Protein AF-A0AAJ0B6C8-F1 (afdb_monomer_lite)

Radius of gyration: 21.51 Å; chains: 1; bounding box: 66×50×50 Å

Foldseek 3Di:
DDDQQDDPADARPDPPHLDGDDHPVQCVPDPVSVVVSLLCCQQNDAAADELLCLVVVLVVDDLVSLLSHAHYHYEHALVLLLQVVPVVPDDDPLDDPPVVVVLCCVVVPPPDPVDDCPPDPPPPARSNRSNLVSLQSSLVSNVVDPGDAHEYEYEQLNVLSVCVVCVVVDDLSCLVVVVSSVVSLVSSLVSLQVRQVPVVHNRHPFYFYNHNPPPVCGVVSRCSRVPPVPVPDDDDPPDPDDDVCCVVVNVVPDPPD

Secondary structure (DSSP, 8-state):
----S--TTS--SSTT-------TTHHHH-HHHHHHHHHHHHHH-EEEEEHHHHHHHHHHS-TTTGGG--EEEEE--HHHHHHTT-TTS---TTS-THHHHHHHHHHS--SSTT------S--SS-HHHHHHHHHHHHHHHHHTS-PPPEEEEEEETHHHHHHHHHGGG--GGGHHHHHHHHHHHHHHHHHHHHHHS-TT---EEEEEEEESS-GGGHHHHHHHHH-GGGTTSSPPPS-SSSPHHHHHH-GGGS---

pLDDT: mean 74.39, std 17.25, range [35.59, 96.5]

Structure (mmCIF, N/CA/C/O backbone):
data_AF-A0AAJ0B6C8-F1
#
_entry.id   AF-A0AAJ0B6C8-F1
#
loop_
_atom_site.group_PDB
_atom_site.id
_atom_site.type_symbol
_atom_site.label_atom_id
_atom_site.label_alt_id
_atom_site.label_comp_id
_atom_site.label_asym_id
_atom_site.label_entity_id
_atom_site.label_seq_id
_atom_site.pdbx_PDB_ins_code
_atom_site.Cartn_x
_atom_site.Cartn_y
_atom_site.Cartn_z
_atom_site.occupancy
_atom_site.B_iso_or_equiv
_atom_site.auth_seq_id
_atom_site.auth_comp_id
_atom_site.auth_asym_id
_atom_site.auth_atom_id
_atom_site.pdbx_PDB_model_num
ATOM 1 N N . MET A 1 1 ? -9.252 -30.290 -3.869 1.00 35.59 1 MET A N 1
ATOM 2 C CA . MET A 1 1 ? -10.559 -29.601 -3.946 1.00 35.59 1 MET A CA 1
ATOM 3 C C . MET A 1 1 ? -10.918 -29.116 -2.548 1.00 35.59 1 MET A C 1
ATOM 5 O O . MET A 1 1 ? -11.264 -29.937 -1.714 1.00 35.59 1 MET A O 1
ATOM 9 N N . HIS A 1 2 ? -10.768 -27.821 -2.257 1.00 44.09 2 HIS A N 1
ATOM 10 C CA . HIS A 1 2 ? -11.289 -27.242 -1.015 1.00 44.09 2 HIS A CA 1
ATOM 11 C C . HIS A 1 2 ? -12.749 -26.859 -1.255 1.00 44.09 2 HIS A C 1
ATOM 13 O O . HIS A 1 2 ? -13.033 -25.877 -1.936 1.00 44.09 2 HIS A O 1
ATOM 19 N N . THR A 1 3 ? -13.678 -27.664 -0.749 1.00 47.25 3 THR A N 1
ATOM 20 C CA . THR A 1 3 ? -15.094 -27.299 -0.675 1.00 47.25 3 THR A CA 1
ATOM 21 C C . THR A 1 3 ? -15.226 -26.053 0.198 1.00 47.25 3 THR A C 1
ATOM 23 O O . THR A 1 3 ? -14.894 -26.082 1.384 1.00 47.25 3 THR A O 1
ATOM 26 N N . SER A 1 4 ? -15.662 -24.945 -0.409 1.00 53.31 4 SER A N 1
ATOM 27 C CA . SER A 1 4 ? -16.031 -23.706 0.283 1.00 53.31 4 SER A CA 1
ATOM 28 C C . SER A 1 4 ? -16.941 -24.034 1.469 1.00 53.31 4 SER A C 1
ATOM 30 O O . SER A 1 4 ? -18.046 -24.534 1.283 1.00 53.31 4 SER A O 1
ATOM 32 N N . CYS A 1 5 ? -16.470 -23.778 2.690 1.00 59.53 5 CYS A N 1
ATOM 33 C CA . CYS A 1 5 ? -17.185 -24.090 3.931 1.00 59.53 5 CYS A CA 1
ATOM 34 C C . CYS A 1 5 ? -18.361 -23.141 4.228 1.00 59.53 5 CYS A C 1
ATOM 36 O O . CYS A 1 5 ? -19.028 -23.304 5.247 1.00 59.53 5 CYS A O 1
ATOM 38 N N . CYS A 1 6 ? -18.623 -22.155 3.365 1.00 58.16 6 CYS A N 1
ATOM 39 C CA . CYS A 1 6 ? -19.687 -21.182 3.567 1.00 58.16 6 CYS A CA 1
ATOM 40 C C . CYS A 1 6 ? -20.754 -21.325 2.483 1.00 58.16 6 CYS A C 1
ATOM 42 O O . CYS A 1 6 ? -20.522 -20.992 1.320 1.00 58.16 6 CYS A O 1
ATOM 44 N N . ALA A 1 7 ? -21.941 -21.790 2.882 1.00 56.66 7 ALA A N 1
ATOM 45 C CA . ALA A 1 7 ? -23.163 -21.441 2.172 1.00 56.66 7 ALA A CA 1
ATOM 46 C C . ALA A 1 7 ? -23.341 -19.917 2.262 1.00 56.66 7 ALA A C 1
ATOM 48 O O . ALA A 1 7 ? -23.017 -19.316 3.284 1.00 56.66 7 ALA A O 1
ATOM 49 N N . SER A 1 8 ? -23.858 -19.290 1.208 1.00 56.50 8 SER A N 1
ATOM 50 C CA . SER A 1 8 ? -23.933 -17.830 1.032 1.00 56.50 8 SER A CA 1
ATOM 51 C C . SER A 1 8 ? -24.696 -17.056 2.122 1.00 56.50 8 SER A C 1
ATOM 53 O O . SER A 1 8 ? -24.704 -15.828 2.088 1.00 56.50 8 SER A O 1
ATOM 55 N N . LEU A 1 9 ? -25.343 -17.742 3.071 1.00 53.16 9 LEU A N 1
ATOM 56 C CA . LEU A 1 9 ? -26.308 -17.159 4.005 1.00 53.16 9 LEU A CA 1
ATOM 57 C C . LEU A 1 9 ? -26.150 -17.583 5.476 1.00 53.16 9 LEU A C 1
ATOM 59 O O . LEU A 1 9 ? -26.900 -17.081 6.310 1.00 53.16 9 LEU A O 1
ATOM 63 N N . TYR A 1 10 ? -25.198 -18.454 5.833 1.00 51.41 10 TYR A N 1
ATOM 64 C CA . TYR A 1 10 ? -25.056 -18.926 7.218 1.00 51.41 10 TYR A CA 1
ATOM 65 C C . TYR A 1 10 ? -23.625 -18.801 7.744 1.00 51.41 10 TYR A C 1
ATOM 67 O O . TYR A 1 10 ? -22.654 -18.887 6.992 1.00 51.41 10 TYR A O 1
ATOM 75 N N . ALA A 1 11 ? -23.524 -18.573 9.058 1.00 52.12 11 ALA A N 1
ATOM 76 C CA . ALA A 1 11 ? -22.269 -18.521 9.797 1.00 52.12 11 ALA A CA 1
ATOM 77 C C . ALA A 1 11 ? -21.439 -19.802 9.588 1.00 52.12 11 ALA A C 1
ATOM 79 O O . ALA A 1 11 ? -21.976 -20.860 9.262 1.00 52.12 11 ALA A O 1
ATOM 80 N N . ALA A 1 12 ? -20.124 -19.688 9.778 1.00 53.12 12 ALA A N 1
ATOM 81 C CA . ALA A 1 12 ? -19.159 -20.765 9.586 1.00 53.12 12 ALA A CA 1
ATOM 82 C C . ALA A 1 12 ? -19.621 -22.102 10.204 1.00 53.12 12 ALA A C 1
ATOM 84 O O . ALA A 1 12 ? -19.770 -22.211 11.418 1.00 53.12 12 ALA A O 1
ATOM 85 N N . ALA A 1 13 ? -19.784 -23.135 9.371 1.00 56.44 13 ALA A N 1
ATOM 86 C CA . ALA A 1 13 ? -20.182 -24.478 9.811 1.00 56.44 13 ALA A CA 1
ATOM 87 C C . ALA A 1 13 ? -19.048 -25.261 10.506 1.00 56.44 13 ALA A C 1
ATOM 89 O O . ALA A 1 13 ? -19.268 -26.351 11.026 1.00 56.44 13 ALA A O 1
ATOM 90 N N . SER A 1 14 ? -17.822 -24.728 10.499 1.00 59.78 14 SER A N 1
ATOM 91 C CA . SER A 1 14 ? -16.644 -25.349 11.104 1.00 59.78 14 SER A CA 1
ATOM 92 C C . SER A 1 14 ? -15.786 -24.300 11.817 1.00 59.78 14 SER A C 1
ATOM 94 O O . SER A 1 14 ? -15.595 -23.213 11.268 1.00 59.78 14 SER A O 1
ATOM 96 N N . PRO A 1 15 ? -15.195 -24.619 12.985 1.00 56.41 15 PRO A N 1
ATOM 97 C CA . PRO A 1 15 ? -14.247 -23.735 13.668 1.00 56.41 15 PRO A CA 1
ATOM 98 C C . PRO A 1 15 ? -12.978 -23.452 12.842 1.00 56.41 15 PRO A C 1
ATOM 100 O O . PRO A 1 15 ? -12.317 -22.444 13.071 1.00 56.41 15 PRO A O 1
ATOM 103 N N . ASN A 1 16 ? -12.671 -24.290 11.844 1.00 62.75 16 ASN A N 1
ATOM 104 C CA . ASN A 1 16 ? -11.532 -24.114 10.933 1.00 62.75 16 ASN A CA 1
ATOM 105 C C . ASN A 1 16 ? -11.913 -23.399 9.623 1.00 62.75 16 ASN A C 1
ATOM 107 O O . ASN A 1 16 ? -11.118 -23.324 8.686 1.00 62.75 16 ASN A O 1
ATOM 111 N N . CYS A 1 17 ? -13.143 -22.898 9.524 1.00 63.84 17 CYS A N 1
ATOM 112 C CA . CYS A 1 17 ? -13.618 -22.195 8.347 1.00 63.84 17 CYS A CA 1
ATOM 113 C C . CYS A 1 17 ? -13.020 -20.782 8.276 1.00 63.84 17 CYS A C 1
ATOM 115 O O . CYS A 1 17 ? -13.191 -19.967 9.182 1.00 63.84 17 CYS A O 1
ATOM 117 N N . VAL A 1 18 ? -12.346 -20.475 7.165 1.00 58.72 18 VAL A N 1
ATOM 118 C CA . VAL A 1 18 ? -11.687 -19.174 6.947 1.00 58.72 18 VAL A CA 1
ATOM 119 C C . VAL A 1 18 ? -12.675 -18.095 6.487 1.00 58.72 18 VAL A C 1
ATOM 121 O O . VAL A 1 18 ? -12.412 -16.905 6.650 1.00 58.72 18 VAL A O 1
ATOM 124 N N . CYS A 1 19 ? -13.841 -18.471 5.949 1.00 60.97 19 CYS A N 1
ATOM 125 C CA . CYS A 1 19 ? -14.843 -17.488 5.552 1.00 60.97 19 CYS A CA 1
ATOM 126 C C . CYS A 1 19 ? -15.648 -17.011 6.772 1.00 60.97 19 CYS A C 1
ATOM 128 O O . CYS A 1 19 ? -16.517 -17.694 7.311 1.00 60.97 19 CYS A O 1
ATOM 130 N N . ARG A 1 20 ? -15.305 -15.802 7.223 1.00 60.84 20 ARG A N 1
ATOM 131 C CA . ARG A 1 20 ? -15.988 -15.066 8.289 1.00 60.84 20 ARG A CA 1
ATOM 132 C C . ARG A 1 20 ? -17.004 -14.118 7.662 1.00 60.84 20 ARG A C 1
ATOM 134 O O . ARG A 1 20 ? -16.750 -12.927 7.527 1.00 60.84 20 ARG A O 1
ATOM 141 N N . VAL A 1 21 ? -18.145 -14.652 7.238 1.00 67.19 21 VAL A N 1
ATOM 142 C CA . VAL A 1 21 ? -19.287 -13.804 6.877 1.00 67.19 21 VAL A CA 1
ATOM 143 C C . VAL A 1 21 ? -19.973 -13.411 8.180 1.00 67.19 21 VAL A C 1
ATOM 145 O O . VAL A 1 21 ? -20.607 -14.247 8.817 1.00 67.19 21 VAL A O 1
ATOM 148 N N . LEU A 1 22 ? -19.798 -12.160 8.608 1.00 72.12 22 LEU A N 1
ATOM 149 C CA . LEU A 1 22 ? -20.570 -11.599 9.716 1.00 72.12 22 LEU A CA 1
ATOM 150 C C . LEU A 1 22 ? -22.002 -11.345 9.222 1.00 72.12 22 LEU A C 1
ATOM 152 O O . LEU A 1 22 ? -22.177 -10.555 8.291 1.00 72.12 22 LEU A O 1
ATOM 156 N N . PRO A 1 23 ? -23.028 -11.996 9.800 1.00 79.38 23 PRO A N 1
ATOM 157 C CA . PRO A 1 23 ? -24.408 -11.738 9.415 1.00 79.38 23 PRO A CA 1
ATOM 158 C C . PRO A 1 23 ? -24.763 -10.267 9.649 1.00 79.38 23 PRO A C 1
ATOM 160 O O . PRO A 1 23 ? -24.575 -9.754 10.752 1.00 79.38 23 PRO A O 1
ATOM 163 N N . ILE A 1 24 ? -25.316 -9.598 8.631 1.00 82.25 24 ILE A N 1
ATOM 164 C CA . ILE A 1 24 ? -25.697 -8.175 8.723 1.00 82.25 24 ILE A CA 1
ATOM 165 C C . ILE A 1 24 ? -26.713 -7.946 9.853 1.00 82.25 24 ILE A C 1
ATOM 167 O O . ILE A 1 24 ? -26.703 -6.900 10.497 1.00 82.25 24 ILE A O 1
ATOM 171 N N . SER A 1 25 ? -27.540 -8.953 10.149 1.00 85.00 25 SER A N 1
ATOM 172 C CA . SER A 1 25 ? -28.507 -8.918 11.246 1.00 85.00 25 SER A CA 1
ATOM 173 C C . SER A 1 25 ? -27.870 -8.620 12.606 1.00 85.00 25 SER A C 1
ATOM 175 O O . SER A 1 25 ? -28.513 -7.959 13.416 1.00 85.00 25 SER A O 1
ATOM 177 N N . LEU A 1 26 ? -26.608 -9.006 12.849 1.00 83.25 26 LEU A N 1
ATOM 178 C CA . LEU A 1 26 ? -25.909 -8.717 14.110 1.00 83.25 26 LEU A CA 1
ATOM 179 C C . LEU A 1 26 ? -25.737 -7.216 14.373 1.00 83.25 26 LEU A C 1
ATOM 181 O O . LEU A 1 26 ? -25.675 -6.802 15.528 1.00 83.25 26 LEU A O 1
ATOM 185 N N . PHE A 1 27 ? -25.702 -6.389 13.325 1.00 84.25 27 PHE A N 1
ATOM 186 C CA . PHE A 1 27 ? -25.602 -4.936 13.476 1.00 84.25 27 PHE A CA 1
ATOM 187 C C . PHE A 1 27 ? -26.935 -4.279 13.861 1.00 84.25 27 PHE A C 1
ATOM 189 O O . PHE A 1 27 ? -26.938 -3.101 14.218 1.00 84.25 27 PHE A O 1
ATOM 196 N N . SER A 1 28 ? -28.048 -5.023 13.798 1.00 87.38 28 SER A N 1
ATOM 197 C CA . SER A 1 28 ? -29.412 -4.518 14.001 1.00 87.38 28 SER A CA 1
ATOM 198 C C . SER A 1 28 ? -30.096 -5.011 15.282 1.00 87.38 28 SER A C 1
ATOM 200 O O . SER A 1 28 ? -31.169 -4.506 15.592 1.00 87.38 28 SER A O 1
ATOM 202 N N . VAL A 1 29 ? -29.522 -5.979 16.012 1.00 88.12 29 VAL A N 1
ATOM 203 C CA . VAL A 1 29 ? -30.158 -6.564 17.214 1.00 88.12 29 VAL A CA 1
ATOM 204 C C . VAL A 1 29 ? -30.108 -5.601 18.399 1.00 88.12 29 VAL A C 1
ATOM 206 O O . VAL A 1 29 ? -31.141 -5.152 18.886 1.00 88.12 29 VAL A O 1
ATOM 209 N N . ASP A 1 30 ? -28.905 -5.260 18.857 1.00 93.38 30 ASP A N 1
ATOM 210 C CA . ASP A 1 30 ? -28.694 -4.329 19.961 1.00 93.38 30 ASP A CA 1
ATOM 211 C C . ASP A 1 30 ? -27.343 -3.610 19.829 1.00 93.38 30 ASP A C 1
ATOM 213 O O . ASP A 1 30 ? -26.452 -4.017 19.076 1.00 93.38 30 ASP A O 1
ATOM 217 N N . LYS A 1 31 ? -27.185 -2.508 20.571 1.00 90.88 31 LYS A N 1
ATOM 218 C CA . LYS A 1 31 ? -25.996 -1.647 20.493 1.00 90.88 31 LYS A CA 1
ATOM 219 C C . LYS A 1 31 ? -24.714 -2.366 20.927 1.00 90.88 31 LYS A C 1
ATOM 221 O O . LYS A 1 31 ? -23.655 -2.097 20.353 1.00 90.88 31 LYS A O 1
ATOM 226 N N . ASN A 1 32 ? -24.788 -3.260 21.912 1.00 91.62 32 ASN A N 1
ATOM 227 C CA . ASN A 1 32 ? -23.619 -3.974 22.421 1.00 91.62 32 ASN A CA 1
ATOM 228 C C . ASN A 1 32 ? -23.174 -5.044 21.420 1.00 91.62 32 ASN A C 1
ATOM 230 O O . ASN A 1 32 ? -21.988 -5.097 21.089 1.00 91.62 32 ASN A O 1
ATOM 234 N N . MET A 1 33 ? -24.108 -5.821 20.859 1.00 88.88 33 MET A N 1
ATOM 235 C CA . MET A 1 33 ? -23.797 -6.779 19.793 1.00 88.88 33 MET A CA 1
ATOM 236 C C . MET A 1 33 ? -23.286 -6.094 18.532 1.00 88.88 33 MET A C 1
ATOM 238 O O . MET A 1 33 ? -22.301 -6.554 17.961 1.00 88.88 33 MET A O 1
ATOM 242 N N . SER A 1 34 ? -23.879 -4.969 18.131 1.00 88.81 34 SER A N 1
ATOM 243 C CA . SER A 1 34 ? -23.402 -4.194 16.982 1.00 88.81 34 SER A CA 1
ATOM 244 C C . SER A 1 34 ? -21.969 -3.690 17.200 1.00 88.81 34 SER A C 1
ATOM 246 O O . SER A 1 34 ? -21.117 -3.828 16.323 1.00 88.81 34 SER A O 1
ATOM 248 N N . THR A 1 35 ? -21.657 -3.201 18.406 1.00 90.69 35 THR A N 1
ATOM 249 C CA . THR A 1 35 ? -20.297 -2.764 18.769 1.00 90.69 35 THR A CA 1
ATOM 250 C C . THR A 1 35 ? -19.302 -3.926 18.729 1.00 90.69 35 THR A C 1
ATOM 252 O O . THR A 1 35 ? -18.249 -3.804 18.104 1.00 90.69 35 THR A O 1
ATOM 255 N N . ALA A 1 36 ? -19.651 -5.073 19.321 1.00 90.50 36 ALA A N 1
ATOM 256 C CA . ALA A 1 36 ? -18.811 -6.271 19.304 1.00 90.50 36 ALA A CA 1
ATOM 257 C C . ALA A 1 36 ? -18.613 -6.819 17.877 1.00 90.50 36 ALA A C 1
ATOM 259 O O . ALA A 1 36 ? -17.500 -7.180 17.493 1.00 90.50 36 ALA A O 1
ATOM 260 N N . ALA A 1 37 ? -19.669 -6.831 17.060 1.00 89.94 37 ALA A N 1
ATOM 261 C CA . ALA A 1 37 ? -19.606 -7.250 15.664 1.00 89.94 37 ALA A CA 1
ATOM 262 C C . ALA A 1 37 ? -18.701 -6.324 14.840 1.00 89.94 37 ALA A C 1
ATOM 264 O O . ALA A 1 37 ? -17.886 -6.812 14.056 1.00 89.94 37 ALA A O 1
ATOM 265 N N . MET A 1 38 ? -18.782 -5.006 15.052 1.00 90.44 38 MET A N 1
ATOM 266 C CA . MET A 1 38 ? -17.894 -4.033 14.407 1.00 90.44 38 MET A CA 1
ATOM 267 C C . MET A 1 38 ? -16.437 -4.222 14.834 1.00 90.44 38 MET A C 1
ATOM 269 O O . MET A 1 38 ? -15.537 -4.159 13.998 1.00 90.44 38 MET A O 1
ATOM 273 N N . GLU A 1 39 ? -16.186 -4.501 16.112 1.00 90.81 39 GLU A N 1
ATOM 274 C CA . GLU A 1 39 ? -14.838 -4.783 16.607 1.00 90.81 39 GLU A CA 1
ATOM 275 C C . GLU A 1 39 ? -14.229 -6.020 15.943 1.00 90.81 39 GLU A C 1
ATOM 277 O O . GLU A 1 39 ? -13.096 -5.964 15.453 1.00 90.81 39 GLU A O 1
ATOM 282 N N . VAL A 1 40 ? -14.990 -7.113 15.861 1.00 90.00 40 VAL A N 1
ATOM 283 C CA . VAL A 1 40 ? -14.565 -8.324 15.149 1.00 90.00 40 VAL A CA 1
ATOM 284 C C . VAL A 1 40 ? -14.361 -8.030 13.664 1.00 90.00 40 VAL A C 1
ATOM 286 O O . VAL A 1 40 ? -13.339 -8.430 13.102 1.00 90.00 40 VAL A O 1
ATOM 289 N N . PHE A 1 41 ? -15.282 -7.301 13.030 1.00 90.31 41 PHE A N 1
ATOM 290 C CA . PHE A 1 41 ? -15.186 -6.924 11.622 1.00 90.31 41 PHE A CA 1
ATOM 291 C C . PHE A 1 41 ? -13.873 -6.192 11.328 1.00 90.31 41 PHE A C 1
ATOM 293 O O . PHE A 1 41 ? -13.083 -6.667 10.512 1.00 90.31 41 PHE A O 1
ATOM 300 N N . TYR A 1 42 ? -13.582 -5.094 12.030 1.00 91.19 42 TYR A N 1
ATOM 301 C CA . TYR A 1 42 ? -12.379 -4.298 11.765 1.00 91.19 42 TYR A CA 1
ATOM 302 C C . TYR A 1 42 ? -11.079 -5.035 12.099 1.00 91.19 42 TYR A C 1
ATOM 304 O O . TYR A 1 42 ? -10.081 -4.862 11.397 1.00 91.19 42 TYR A O 1
ATOM 312 N N . ARG A 1 43 ? -11.080 -5.888 13.130 1.00 89.81 43 ARG A N 1
ATOM 313 C CA . ARG A 1 43 ? -9.889 -6.660 13.518 1.00 89.81 43 ARG A CA 1
ATOM 314 C C . ARG A 1 43 ? -9.538 -7.773 12.553 1.00 89.81 43 ARG A C 1
ATOM 316 O O . ARG A 1 43 ? -8.382 -8.177 12.503 1.00 89.81 43 ARG A O 1
ATOM 323 N N . THR A 1 44 ? -10.524 -8.310 11.847 1.00 87.25 44 THR A N 1
ATOM 324 C CA . THR A 1 44 ? -10.349 -9.538 11.062 1.00 87.25 44 THR A CA 1
ATOM 325 C C . THR A 1 44 ? -10.410 -9.303 9.560 1.00 87.25 44 THR A C 1
ATOM 327 O O . THR A 1 44 ? -9.930 -10.138 8.798 1.00 87.25 44 THR A O 1
ATOM 330 N N . THR A 1 45 ? -10.953 -8.165 9.131 1.00 88.38 45 THR A N 1
ATOM 331 C CA . THR A 1 45 ? -11.071 -7.812 7.717 1.00 88.38 45 THR A CA 1
ATOM 332 C C . THR A 1 45 ? -9.776 -7.196 7.201 1.00 88.38 45 THR A C 1
ATOM 334 O O . THR A 1 45 ? -9.229 -6.271 7.802 1.00 88.38 45 THR A O 1
ATOM 337 N N . GLN A 1 46 ? -9.314 -7.678 6.046 1.00 90.19 46 GLN A N 1
ATOM 338 C CA . GLN A 1 46 ? -8.259 -7.028 5.275 1.00 90.19 46 GLN A CA 1
ATOM 339 C C . GLN A 1 46 ? -8.862 -5.921 4.410 1.00 90.19 46 GLN A C 1
ATOM 341 O O . GLN A 1 46 ? -9.474 -6.182 3.373 1.00 90.19 46 GLN A O 1
ATOM 346 N N . PHE A 1 47 ? -8.675 -4.672 4.826 1.00 90.81 47 PHE A N 1
ATOM 347 C CA . PHE A 1 47 ? -9.112 -3.519 4.044 1.00 90.81 47 PHE A CA 1
ATOM 348 C C . PHE A 1 47 ? -8.099 -3.249 2.954 1.00 90.81 47 PHE A C 1
ATOM 350 O O . PHE A 1 47 ? -6.930 -3.069 3.256 1.00 90.81 47 PHE A O 1
ATOM 357 N N . THR A 1 48 ? -8.531 -3.189 1.700 1.00 90.50 48 THR A N 1
ATOM 358 C CA . THR A 1 48 ? -7.647 -2.829 0.593 1.00 90.50 48 THR A CA 1
ATOM 359 C C . THR A 1 48 ? -8.141 -1.537 -0.028 1.00 90.50 48 THR A C 1
ATOM 361 O O . THR A 1 48 ? -9.294 -1.451 -0.447 1.00 90.50 48 THR A O 1
ATOM 364 N N . VAL A 1 49 ? -7.284 -0.521 -0.054 1.00 90.06 49 VAL A N 1
ATOM 365 C CA . VAL A 1 49 ? -7.649 0.832 -0.475 1.00 90.06 49 VAL A CA 1
ATOM 366 C C . VAL A 1 49 ? -6.625 1.334 -1.480 1.00 90.06 49 VAL A C 1
ATOM 368 O O . VAL A 1 49 ? -5.425 1.095 -1.341 1.00 90.06 49 VAL A O 1
ATOM 371 N N . ARG A 1 50 ? -7.085 2.044 -2.508 1.00 88.62 50 ARG A N 1
ATOM 372 C CA . ARG A 1 50 ? -6.177 2.755 -3.408 1.00 88.62 50 ARG A CA 1
ATOM 373 C C . ARG A 1 50 ? -5.528 3.914 -2.660 1.00 88.62 50 ARG A C 1
ATOM 375 O O . ARG A 1 50 ? -6.182 4.566 -1.846 1.00 88.62 50 ARG A O 1
ATOM 382 N N . HIS A 1 51 ? -4.259 4.206 -2.927 1.00 83.81 51 HIS A N 1
ATOM 383 C CA . HIS A 1 51 ? -3.561 5.230 -2.142 1.00 83.81 51 HIS A CA 1
ATOM 384 C C . HIS A 1 51 ? -4.219 6.628 -2.240 1.00 83.81 51 HIS A C 1
ATOM 386 O O . HIS A 1 51 ? -4.191 7.371 -1.263 1.00 83.81 51 HIS A O 1
ATOM 392 N N . ASP A 1 52 ? -4.839 6.973 -3.375 1.00 84.19 52 ASP A N 1
ATOM 393 C CA . ASP A 1 52 ? -5.546 8.245 -3.592 1.00 84.19 52 ASP A CA 1
ATOM 394 C C . ASP A 1 52 ? -6.852 8.352 -2.794 1.00 84.19 52 ASP A C 1
ATOM 396 O O . ASP A 1 52 ? -7.236 9.446 -2.378 1.00 84.19 52 ASP A O 1
ATOM 400 N N . ASP A 1 53 ? -7.493 7.219 -2.520 1.00 86.25 53 ASP A N 1
ATOM 401 C CA . ASP A 1 53 ? -8.739 7.161 -1.759 1.00 86.25 53 ASP A CA 1
ATOM 402 C C . ASP A 1 53 ? -8.501 7.052 -0.250 1.00 86.25 53 ASP A C 1
ATOM 404 O O . ASP A 1 53 ? -9.403 7.341 0.539 1.00 86.25 53 ASP A O 1
ATOM 408 N N . LEU A 1 54 ? -7.294 6.672 0.184 1.00 84.31 54 LEU A N 1
ATOM 409 C CA . LEU A 1 54 ? -7.036 6.335 1.583 1.00 84.31 54 LEU A CA 1
ATOM 410 C C . LEU A 1 54 ? -7.283 7.515 2.532 1.00 84.31 54 LEU A C 1
ATOM 412 O O . LEU A 1 54 ? -7.950 7.332 3.544 1.00 84.31 54 LEU A O 1
ATOM 416 N N . SER A 1 55 ? -6.867 8.742 2.196 1.00 83.81 55 SER A N 1
ATOM 417 C CA . SER A 1 55 ? -7.189 9.914 3.033 1.00 83.81 55 SER A CA 1
ATOM 418 C C . SER A 1 55 ? -8.697 10.165 3.153 1.00 83.81 55 SER A C 1
ATOM 420 O O . SER A 1 55 ? -9.147 10.666 4.181 1.00 83.81 55 SER A O 1
ATOM 422 N N . SER A 1 56 ? -9.483 9.844 2.124 1.00 87.06 56 SER A N 1
ATOM 423 C CA . SER A 1 56 ? -10.943 9.944 2.190 1.00 87.06 56 SER A CA 1
ATOM 424 C C . SER A 1 56 ? -11.500 8.836 3.076 1.00 87.06 56 SER A C 1
ATOM 426 O O . SER A 1 56 ? -12.229 9.130 4.018 1.00 87.06 56 SER A O 1
ATOM 428 N N . VAL A 1 57 ? -11.101 7.583 2.847 1.00 86.06 57 VAL A N 1
ATOM 429 C CA . VAL A 1 57 ? -11.539 6.428 3.648 1.00 86.06 57 VAL A CA 1
ATOM 430 C C . VAL A 1 57 ? -11.233 6.632 5.132 1.0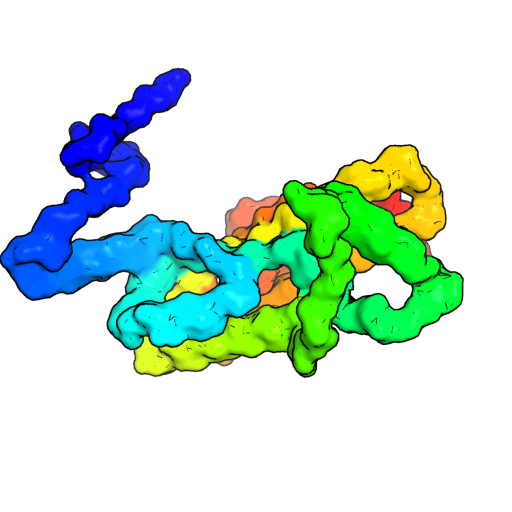0 86.06 57 VAL A C 1
ATOM 432 O O . VAL A 1 57 ? -12.118 6.441 5.959 1.00 86.06 57 VAL A O 1
ATOM 435 N N . LEU A 1 58 ? -10.034 7.111 5.477 1.00 86.38 58 LEU A N 1
ATOM 436 C CA . LEU A 1 58 ? -9.657 7.404 6.864 1.00 86.38 58 LEU A CA 1
ATOM 437 C C . LEU A 1 58 ? -10.566 8.453 7.526 1.00 86.38 58 LEU A C 1
ATOM 439 O O . LEU A 1 58 ? -10.802 8.363 8.725 1.00 86.38 58 LEU A O 1
ATOM 443 N N . LYS A 1 59 ? -11.101 9.419 6.766 1.00 88.12 59 LYS A N 1
ATOM 444 C CA . LYS A 1 59 ? -12.062 10.417 7.276 1.00 88.12 59 LYS A CA 1
ATOM 445 C C . LYS A 1 59 ? -13.477 9.865 7.437 1.00 88.12 59 LYS A C 1
ATOM 447 O O . LYS A 1 59 ? -14.223 10.366 8.269 1.00 88.12 59 LYS A O 1
ATOM 452 N N . TRP A 1 60 ? -13.852 8.886 6.616 1.00 89.00 60 TRP A N 1
ATOM 453 C CA . TRP A 1 60 ? -15.167 8.240 6.670 1.00 89.00 60 TRP A CA 1
ATOM 454 C C . TRP A 1 60 ? -15.258 7.172 7.758 1.00 89.00 60 TRP A C 1
ATOM 456 O O . TRP A 1 60 ? -16.356 6.854 8.214 1.00 89.00 60 TRP A O 1
ATOM 466 N N . LEU A 1 61 ? -14.123 6.612 8.178 1.00 88.12 61 LEU A N 1
ATOM 467 C CA . LEU A 1 61 ? -14.093 5.655 9.273 1.00 88.12 61 LEU A CA 1
ATOM 468 C C . LEU A 1 61 ? -14.488 6.338 10.592 1.00 88.12 61 LEU A C 1
ATOM 470 O O . LEU A 1 61 ? -13.969 7.411 10.909 1.00 88.12 61 LEU A O 1
ATOM 474 N N . PRO A 1 62 ? -15.356 5.708 11.405 1.00 88.94 62 PRO A N 1
ATOM 475 C CA . PRO A 1 62 ? -15.576 6.154 12.772 1.00 88.94 62 PRO A CA 1
ATOM 476 C C . PRO A 1 62 ? -14.238 6.253 13.512 1.00 88.94 62 PRO A C 1
ATOM 478 O O . PRO A 1 62 ? -13.391 5.370 13.372 1.00 88.94 62 PRO A O 1
ATOM 481 N N . GLY A 1 63 ? -14.052 7.277 14.350 1.00 85.31 63 GLY A N 1
ATOM 482 C CA . GLY A 1 63 ? -12.805 7.444 15.113 1.00 85.31 63 GLY A CA 1
ATOM 483 C C . GLY A 1 63 ? -12.449 6.224 15.979 1.00 85.31 63 GLY A C 1
ATOM 484 O O . GLY A 1 63 ? -11.278 5.937 16.203 1.00 85.31 63 GLY A O 1
ATOM 485 N N . THR A 1 64 ? -13.455 5.451 16.397 1.00 88.06 64 THR A N 1
ATOM 486 C CA . THR A 1 64 ? -13.299 4.196 17.148 1.00 88.06 64 THR A CA 1
ATOM 487 C C . THR A 1 64 ? -12.880 2.999 16.289 1.00 88.06 64 THR A C 1
ATOM 489 O O . THR A 1 64 ? -12.398 2.010 16.832 1.00 88.06 64 THR A O 1
ATOM 492 N N . ALA A 1 65 ? -13.040 3.063 14.965 1.00 90.06 65 ALA A N 1
ATOM 493 C CA . ALA A 1 65 ? -12.759 1.955 14.054 1.00 90.06 65 ALA A CA 1
ATOM 494 C C . ALA A 1 65 ? -11.270 1.821 13.724 1.00 90.06 65 ALA A C 1
ATOM 496 O O . ALA A 1 65 ? -10.747 0.710 13.660 1.00 90.06 65 ALA A O 1
ATOM 497 N N . LEU A 1 66 ? -10.569 2.941 13.528 1.00 87.44 66 LEU A N 1
ATOM 498 C CA . LEU A 1 66 ? -9.165 2.927 13.118 1.00 87.44 66 LEU A CA 1
ATOM 499 C C . LEU A 1 66 ? -8.243 2.165 14.098 1.00 87.44 66 LEU A C 1
ATOM 501 O O . LEU A 1 66 ? -7.404 1.389 13.628 1.00 87.44 66 LEU A O 1
ATOM 505 N N . PRO A 1 67 ? -8.422 2.286 15.430 1.00 87.31 67 PRO A N 1
ATOM 506 C CA . PRO A 1 67 ? -7.757 1.433 16.415 1.00 87.31 67 PRO A CA 1
ATOM 507 C C . PRO A 1 67 ? -7.871 -0.078 16.194 1.00 87.31 67 PRO A C 1
ATOM 509 O O . PRO A 1 67 ? -6.989 -0.864 16.566 1.00 87.31 67 PRO A O 1
ATOM 512 N N . LEU A 1 68 ? -8.995 -0.489 15.616 1.00 90.06 68 LEU A N 1
ATOM 513 C CA . LEU A 1 68 ? -9.386 -1.882 15.477 1.00 90.06 68 LEU A CA 1
ATOM 514 C C . LEU A 1 68 ? -8.856 -2.488 14.180 1.00 90.06 68 LEU A C 1
ATOM 516 O O . LEU A 1 68 ? -8.712 -3.705 14.116 1.00 90.06 68 LEU A O 1
ATOM 520 N N . ILE A 1 69 ? -8.502 -1.665 13.188 1.00 91.44 69 ILE A N 1
ATOM 521 C CA . ILE A 1 69 ? -7.934 -2.134 11.923 1.00 91.44 69 ILE A CA 1
ATOM 522 C C . ILE A 1 69 ? -6.558 -2.750 12.176 1.00 91.44 69 ILE A C 1
ATOM 524 O O . ILE A 1 69 ? -5.623 -2.074 12.621 1.00 91.44 69 ILE A O 1
ATOM 528 N N . AR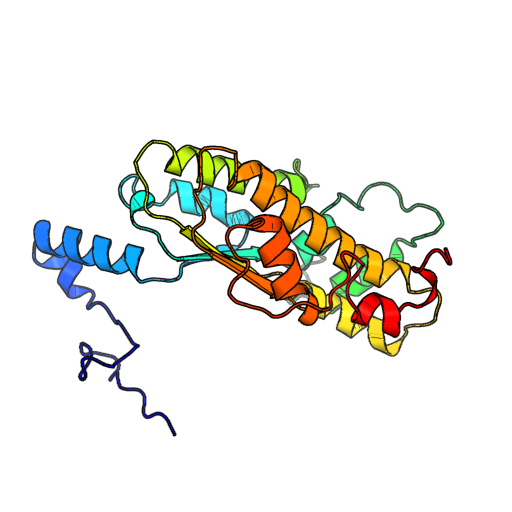G A 1 70 ? -6.453 -4.044 11.865 1.00 91.75 70 ARG A N 1
ATOM 529 C CA . ARG A 1 70 ? -5.208 -4.822 11.923 1.00 91.75 70 ARG A CA 1
ATOM 530 C C . ARG A 1 70 ? -4.569 -5.011 10.565 1.00 91.75 70 ARG A C 1
ATOM 532 O O . ARG A 1 70 ? -3.356 -4.963 10.492 1.00 91.75 70 ARG A O 1
ATOM 539 N N . TYR A 1 71 ? -5.364 -5.167 9.514 1.00 93.56 71 TYR A N 1
ATOM 540 C CA . TYR A 1 71 ? -4.874 -5.519 8.186 1.00 93.56 71 TYR A CA 1
ATOM 541 C C . TYR A 1 71 ? -5.240 -4.421 7.189 1.00 93.56 71 TYR A C 1
ATOM 543 O O . TYR A 1 71 ? -6.420 -4.221 6.887 1.00 93.56 71 TYR A O 1
ATOM 551 N N . LEU A 1 72 ? -4.234 -3.718 6.670 1.00 94.25 72 LEU A N 1
ATOM 552 C CA . LEU A 1 72 ? -4.420 -2.663 5.673 1.00 94.25 72 LEU A CA 1
ATOM 553 C C . LEU A 1 72 ? -3.574 -2.949 4.433 1.00 94.25 72 LEU A C 1
ATOM 555 O O . LEU A 1 72 ? -2.355 -3.014 4.501 1.00 94.25 72 LEU A O 1
ATOM 559 N N . GLY A 1 73 ? -4.231 -3.088 3.293 1.00 95.50 73 GLY A N 1
ATOM 560 C CA . GLY A 1 73 ? -3.653 -3.106 1.962 1.00 95.50 73 GLY A CA 1
ATOM 561 C C . GLY A 1 73 ? -3.714 -1.721 1.326 1.00 95.50 73 GLY A C 1
ATOM 562 O O . GLY A 1 73 ? -4.785 -1.118 1.261 1.00 95.50 73 GLY A O 1
ATOM 563 N N . ILE A 1 74 ? -2.587 -1.230 0.821 1.00 95.00 74 ILE A N 1
ATOM 564 C CA . ILE A 1 74 ? -2.521 -0.014 0.010 1.00 95.00 74 ILE A CA 1
ATOM 565 C C . ILE A 1 74 ? -2.148 -0.413 -1.411 1.00 95.00 74 ILE A C 1
ATOM 567 O O . ILE A 1 74 ? -1.072 -0.966 -1.631 1.00 95.00 74 ILE A O 1
ATOM 571 N N . ILE A 1 75 ? -3.024 -0.114 -2.368 1.00 94.12 75 ILE A N 1
ATOM 572 C CA . ILE A 1 75 ? -2.768 -0.336 -3.793 1.00 94.12 75 ILE A CA 1
ATOM 573 C C . ILE A 1 75 ? -2.193 0.936 -4.405 1.00 94.12 75 ILE A C 1
ATOM 575 O O . ILE A 1 75 ? -2.819 2.001 -4.333 1.00 94.12 75 ILE A O 1
ATOM 579 N N . ILE A 1 76 ? -1.037 0.804 -5.056 1.00 92.25 76 ILE A N 1
ATOM 580 C CA . ILE A 1 76 ? -0.496 1.830 -5.946 1.00 92.25 76 ILE A CA 1
ATOM 581 C C . ILE A 1 76 ? -0.880 1.463 -7.377 1.00 92.25 76 ILE A C 1
ATOM 583 O O . ILE A 1 76 ? -0.452 0.441 -7.909 1.00 92.25 76 ILE A O 1
ATOM 587 N N . THR A 1 77 ? -1.718 2.290 -8.000 1.00 89.06 77 THR A N 1
ATOM 588 C CA . THR A 1 77 ? -2.187 2.027 -9.367 1.00 89.06 77 THR A CA 1
ATOM 589 C C . THR A 1 77 ? -1.074 2.267 -10.391 1.00 89.06 77 THR A C 1
ATOM 591 O O . THR A 1 77 ? -0.099 2.967 -10.084 1.00 89.06 77 THR A O 1
ATOM 594 N N . PRO A 1 78 ? -1.196 1.753 -11.629 1.00 85.12 78 PRO A N 1
ATOM 595 C CA . PRO A 1 78 ? -0.162 1.984 -12.627 1.00 85.12 78 PRO A CA 1
ATOM 596 C C . PRO A 1 78 ? 0.020 3.482 -12.934 1.00 85.12 78 PRO A C 1
ATOM 598 O O . PRO A 1 78 ? 1.153 3.947 -13.026 1.00 85.12 78 PRO A O 1
ATOM 601 N N . GLU A 1 79 ? -1.045 4.293 -12.941 1.00 83.00 79 GLU A N 1
ATOM 602 C CA . GLU A 1 79 ? -0.949 5.753 -13.115 1.00 83.00 79 GLU A CA 1
ATOM 603 C C . GLU A 1 79 ? -0.115 6.412 -12.009 1.00 83.00 79 GLU A C 1
ATOM 605 O O . GLU A 1 79 ? 0.657 7.339 -12.254 1.00 83.00 79 GLU A O 1
ATOM 610 N N . GLN A 1 80 ? -0.285 5.954 -10.769 1.00 86.75 80 GLN A N 1
ATOM 611 C CA . GLN A 1 80 ? 0.401 6.510 -9.605 1.00 86.75 80 GLN A CA 1
ATOM 612 C C . GLN A 1 80 ? 1.866 6.097 -9.568 1.00 86.75 80 GLN A C 1
ATOM 614 O O . GLN A 1 80 ? 2.718 6.929 -9.254 1.00 86.75 80 GLN A O 1
ATOM 619 N N . CYS A 1 81 ? 2.144 4.839 -9.914 1.00 87.12 81 CYS A N 1
ATOM 620 C CA . CYS A 1 81 ? 3.494 4.326 -10.085 1.00 87.12 81 CYS A CA 1
ATOM 621 C C . CYS A 1 81 ? 4.232 5.179 -11.124 1.00 87.12 81 CYS A C 1
ATOM 623 O O . CYS A 1 81 ? 5.238 5.807 -10.813 1.00 87.12 81 CYS A O 1
ATOM 625 N N . PHE A 1 82 ? 3.641 5.349 -12.304 1.00 80.31 82 PHE A N 1
ATOM 626 C CA . PHE A 1 82 ? 4.180 6.172 -13.383 1.00 80.31 82 PHE A CA 1
ATOM 627 C C . PHE A 1 82 ? 4.471 7.625 -12.982 1.00 80.31 82 PHE A C 1
ATOM 629 O O . PHE A 1 82 ? 5.530 8.179 -13.281 1.00 80.31 82 PHE A O 1
ATOM 636 N N . LEU A 1 83 ? 3.537 8.261 -12.274 1.00 83.62 83 LEU A N 1
ATOM 637 C CA . LEU A 1 83 ? 3.666 9.654 -11.851 1.00 83.62 83 LEU A CA 1
ATOM 638 C C . LEU A 1 83 ? 4.507 9.830 -10.571 1.00 83.62 83 LEU A C 1
ATOM 640 O O . LEU A 1 83 ? 4.687 10.971 -10.135 1.00 83.62 83 LEU A O 1
ATOM 644 N N . TRP A 1 84 ? 5.034 8.754 -9.971 1.00 87.38 84 TRP A N 1
ATOM 645 C CA . TRP A 1 84 ? 5.573 8.728 -8.605 1.00 87.38 84 TRP A CA 1
ATOM 646 C C . TRP A 1 84 ? 6.550 9.866 -8.291 1.00 87.38 84 TRP A C 1
ATOM 648 O O . TRP A 1 84 ? 6.278 10.703 -7.426 1.00 87.38 84 TRP A O 1
ATOM 658 N N . ASN A 1 85 ? 7.646 9.966 -9.047 1.00 72.56 85 ASN A N 1
ATOM 659 C CA . ASN A 1 85 ? 8.682 10.989 -8.858 1.00 72.56 85 ASN A CA 1
ATOM 660 C C . ASN A 1 85 ? 8.416 12.297 -9.618 1.00 72.56 85 ASN A C 1
ATOM 662 O O . ASN A 1 85 ? 9.284 13.165 -9.693 1.00 72.56 85 ASN A O 1
ATOM 666 N N . GLY A 1 86 ? 7.218 12.475 -10.178 1.00 64.75 86 GLY A N 1
ATOM 667 C CA . GLY A 1 86 ? 6.919 13.658 -10.972 1.00 64.75 86 GLY A CA 1
ATOM 668 C C . GLY A 1 86 ? 7.746 13.724 -12.255 1.00 64.75 86 GLY A C 1
ATOM 669 O O . GLY A 1 86 ? 8.126 14.820 -12.658 1.00 64.75 86 GLY A O 1
ATOM 670 N N . HIS A 1 87 ? 7.950 12.592 -12.944 1.00 54.62 87 HIS A N 1
ATOM 671 C CA . HIS A 1 87 ? 8.502 12.527 -14.313 1.00 54.62 87 HIS A CA 1
ATOM 672 C C . HIS A 1 87 ? 7.661 13.286 -15.372 1.00 54.62 87 HIS A C 1
ATOM 674 O O . HIS A 1 87 ? 7.888 13.167 -16.566 1.00 54.62 87 HIS A O 1
ATOM 680 N N . GLY A 1 88 ? 6.724 14.139 -14.940 1.00 44.94 88 GLY A N 1
ATOM 681 C CA . GLY A 1 88 ? 6.253 15.299 -15.694 1.00 44.94 88 GLY A CA 1
ATOM 682 C C . GLY A 1 88 ? 7.184 16.525 -15.628 1.00 44.94 88 GLY A C 1
ATOM 683 O O . GLY A 1 88 ? 6.801 17.587 -16.119 1.00 44.94 88 GLY A O 1
ATOM 684 N N . ARG A 1 89 ? 8.376 16.434 -15.017 1.00 41.88 89 ARG A N 1
ATOM 685 C CA . ARG A 1 89 ? 9.481 17.361 -15.310 1.00 41.88 89 ARG A CA 1
ATOM 686 C C . ARG A 1 89 ? 10.084 16.975 -16.653 1.00 41.88 89 ARG A C 1
ATOM 688 O O . ARG A 1 89 ? 10.187 15.791 -16.947 1.00 41.88 89 ARG A O 1
ATOM 695 N N . THR A 1 90 ? 10.404 17.996 -17.446 1.00 41.84 90 THR A N 1
ATOM 696 C CA . THR A 1 90 ? 10.918 17.908 -18.818 1.00 41.84 90 THR A CA 1
ATOM 697 C C . THR A 1 90 ? 11.805 16.680 -19.004 1.00 41.84 90 THR A C 1
ATOM 699 O O . THR A 1 90 ? 12.745 16.532 -18.216 1.00 41.84 90 THR A O 1
ATOM 702 N N . PRO A 1 91 ? 11.509 15.817 -19.994 1.00 43.81 91 PRO A N 1
ATOM 703 C CA . PRO A 1 91 ? 12.346 14.666 -20.293 1.00 43.81 91 PRO A CA 1
ATOM 704 C C . PRO A 1 91 ? 13.792 15.143 -20.378 1.00 43.81 91 PRO A C 1
ATOM 706 O O . PRO A 1 91 ? 14.099 16.099 -21.094 1.00 43.81 91 PRO A O 1
ATOM 709 N N . THR A 1 92 ? 14.680 14.522 -19.608 1.00 47.09 92 THR A N 1
ATOM 710 C CA . THR A 1 92 ? 16.093 14.596 -19.953 1.00 47.09 92 THR A CA 1
ATOM 711 C C . THR A 1 92 ? 16.233 14.025 -21.369 1.00 47.09 92 THR A C 1
ATOM 713 O O . THR A 1 92 ? 15.477 13.118 -21.726 1.00 47.09 92 THR A O 1
ATOM 716 N N . PRO A 1 93 ? 17.173 14.509 -22.198 1.00 49.72 93 PRO A N 1
ATOM 717 C CA . PRO A 1 93 ? 17.370 13.992 -23.558 1.00 49.72 93 PRO A CA 1
ATOM 718 C C . PRO A 1 93 ? 17.534 12.461 -23.631 1.00 49.72 93 PRO A C 1
ATOM 720 O O . PRO A 1 93 ? 17.300 11.871 -24.677 1.00 49.72 93 PRO A O 1
ATOM 723 N N . ALA A 1 94 ? 17.892 11.823 -22.510 1.00 52.06 94 ALA A N 1
ATOM 724 C CA . ALA A 1 94 ? 18.044 10.380 -22.355 1.00 52.06 94 ALA A CA 1
ATOM 725 C C . ALA A 1 94 ? 16.727 9.582 -22.201 1.00 52.06 94 ALA A C 1
ATOM 727 O O . ALA A 1 94 ? 16.748 8.364 -22.347 1.00 52.06 94 ALA A O 1
ATOM 728 N N . HIS A 1 95 ? 15.582 10.217 -21.916 1.00 51.12 95 HIS A N 1
ATOM 729 C CA . HIS A 1 95 ? 14.311 9.511 -21.689 1.00 51.12 95 HIS A CA 1
ATOM 730 C C . HIS A 1 95 ? 13.178 10.131 -22.515 1.00 51.12 95 HIS A C 1
ATOM 732 O O . HIS A 1 95 ? 12.531 11.084 -22.071 1.00 51.12 95 HIS A O 1
ATOM 738 N N . PRO A 1 96 ? 12.925 9.621 -23.731 1.00 48.97 96 PRO A N 1
ATOM 739 C CA . PRO A 1 96 ? 11.946 10.217 -24.616 1.00 48.97 96 PRO A CA 1
ATOM 740 C C . PRO A 1 96 ? 10.510 10.201 -24.049 1.00 48.97 96 PRO A C 1
ATOM 742 O O . PRO A 1 96 ? 10.051 9.182 -23.528 1.00 48.97 96 PRO A O 1
ATOM 745 N N . PRO A 1 97 ? 9.738 11.290 -24.224 1.00 49.78 97 PRO A N 1
ATOM 746 C CA . PRO A 1 97 ? 8.372 11.421 -23.710 1.00 49.78 97 PRO A CA 1
ATOM 747 C C . PRO A 1 97 ? 7.314 10.587 -24.459 1.00 49.78 97 PRO A C 1
ATOM 749 O O . PRO A 1 97 ? 6.169 10.531 -24.017 1.00 49.78 97 PRO A O 1
ATOM 752 N N . TRP A 1 98 ? 7.643 9.943 -25.582 1.00 50.44 98 TRP A N 1
ATOM 753 C CA . TRP A 1 98 ? 6.665 9.196 -26.388 1.00 50.44 98 TRP A CA 1
ATOM 754 C C . TRP A 1 98 ? 6.288 7.829 -25.791 1.00 50.44 98 TRP A C 1
ATOM 756 O O . TRP A 1 98 ? 5.139 7.406 -25.922 1.00 50.44 98 TRP A O 1
ATOM 766 N N . HIS A 1 99 ? 7.177 7.197 -25.017 1.00 57.44 99 HIS A N 1
ATOM 767 C CA . HIS A 1 99 ? 6.876 5.956 -24.287 1.00 57.44 99 HIS A CA 1
ATOM 768 C C . HIS A 1 99 ? 5.784 6.143 -23.225 1.00 57.44 99 HIS A C 1
ATOM 770 O O . HIS A 1 99 ? 4.974 5.255 -22.973 1.00 57.44 99 HIS A O 1
ATOM 776 N N . LEU A 1 100 ? 5.729 7.338 -22.633 1.00 55.34 100 LEU A N 1
ATOM 777 C CA . LEU A 1 100 ? 4.771 7.716 -21.597 1.00 55.34 100 LEU A CA 1
ATOM 778 C C . LEU A 1 100 ? 3.326 7.707 -22.125 1.00 55.34 100 LEU A C 1
ATOM 780 O O . LEU A 1 100 ? 2.407 7.280 -21.428 1.00 55.34 100 LEU A O 1
ATOM 784 N N . GLN A 1 101 ? 3.125 8.145 -23.369 1.00 58.72 101 GLN A N 1
ATOM 785 C CA . GLN A 1 101 ? 1.815 8.132 -24.022 1.00 58.72 101 GLN A CA 1
ATOM 786 C C . GLN A 1 101 ? 1.432 6.738 -24.518 1.00 58.72 101 GLN A C 1
ATOM 788 O O . GLN A 1 101 ? 0.263 6.381 -24.429 1.00 58.72 101 GLN A O 1
ATOM 793 N N . GLN A 1 102 ? 2.395 5.941 -24.990 1.00 63.97 102 GLN A N 1
ATOM 794 C CA . GLN A 1 102 ? 2.153 4.562 -25.425 1.00 63.97 102 GLN A CA 1
ATOM 795 C C . GLN A 1 102 ? 1.742 3.668 -24.257 1.00 63.97 102 GLN A C 1
ATOM 797 O O . GLN A 1 102 ? 0.722 2.994 -24.339 1.00 63.97 102 GLN A O 1
ATOM 802 N N . VAL A 1 103 ? 2.457 3.728 -23.131 1.00 62.09 103 VAL A N 1
ATOM 803 C CA . VAL A 1 103 ? 2.082 2.968 -21.931 1.00 62.09 103 VAL A CA 1
ATOM 804 C C . VAL A 1 103 ? 0.730 3.412 -21.401 1.00 62.09 103 VAL A C 1
ATOM 806 O O . VAL A 1 103 ? -0.104 2.573 -21.080 1.00 62.09 103 VAL A O 1
ATOM 809 N N . ALA A 1 104 ? 0.475 4.722 -21.351 1.00 62.72 104 ALA A N 1
ATOM 810 C CA . ALA A 1 104 ? -0.833 5.214 -20.947 1.00 62.72 104 ALA A CA 1
ATOM 811 C C . ALA A 1 104 ? -1.943 4.760 -21.914 1.00 62.72 104 ALA A C 1
ATOM 813 O O . ALA A 1 104 ? -3.030 4.417 -21.465 1.00 62.72 104 ALA A O 1
ATOM 814 N N . ALA A 1 105 ? -1.674 4.710 -23.221 1.00 65.00 105 ALA A N 1
ATOM 815 C CA . ALA A 1 105 ? -2.626 4.242 -24.225 1.00 65.00 105 ALA A CA 1
ATOM 816 C C . ALA A 1 105 ? -2.882 2.726 -24.153 1.00 65.00 105 ALA A C 1
ATOM 818 O O . ALA A 1 105 ? -4.010 2.299 -24.390 1.00 65.00 105 ALA A O 1
ATOM 819 N N . VAL A 1 106 ? -1.865 1.925 -23.817 1.00 66.88 106 VAL A N 1
ATOM 820 C CA . VAL A 1 106 ? -1.970 0.460 -23.701 1.00 66.88 106 VAL A CA 1
ATOM 821 C C . VAL A 1 106 ? -2.586 0.042 -22.366 1.00 66.88 106 VAL A C 1
ATOM 823 O O . VAL A 1 106 ? -3.452 -0.827 -22.345 1.00 66.88 106 VAL A O 1
ATOM 826 N N . LEU A 1 107 ? -2.178 0.663 -21.253 1.00 60.28 107 LEU A N 1
ATOM 827 C CA . LEU A 1 107 ? -2.665 0.322 -19.908 1.00 60.28 107 LEU A CA 1
ATOM 828 C C . LEU A 1 107 ? -3.996 0.982 -19.563 1.00 60.28 107 LEU A C 1
ATOM 830 O O . LEU A 1 107 ? -4.788 0.421 -18.803 1.00 60.28 107 LEU A O 1
ATOM 834 N N . PHE A 1 108 ? -4.266 2.154 -20.134 1.00 64.31 108 PHE A N 1
ATOM 835 C CA . PHE A 1 108 ? -5.522 2.879 -19.953 1.00 64.31 108 PHE A CA 1
ATOM 836 C C . PHE A 1 108 ? -6.171 3.123 -21.313 1.00 64.31 108 PHE A C 1
ATOM 838 O O . PHE A 1 108 ? -6.396 4.281 -21.689 1.00 64.31 108 PHE A O 1
ATOM 845 N N . PRO A 1 109 ? -6.489 2.050 -22.067 1.00 58.75 109 PRO A N 1
ATOM 846 C CA . PRO A 1 109 ? -7.158 2.211 -23.338 1.00 58.75 109 PRO A CA 1
ATOM 847 C C . PRO A 1 109 ? -8.465 2.953 -23.055 1.00 58.75 109 PRO A C 1
ATOM 849 O O . PRO A 1 109 ? -9.189 2.591 -22.116 1.00 58.75 109 PRO A O 1
ATOM 852 N N . PRO A 1 110 ? -8.765 4.031 -23.795 1.00 57.03 110 PRO A N 1
ATOM 853 C CA . PRO A 1 110 ? -9.980 4.783 -23.571 1.00 57.03 110 PRO A CA 1
ATOM 854 C C . PRO A 1 110 ? -11.156 3.828 -23.785 1.00 57.03 110 PRO A C 1
ATOM 856 O O . PRO A 1 110 ? -11.486 3.474 -24.913 1.00 57.03 110 PRO A O 1
ATOM 859 N N . LYS A 1 111 ? -11.789 3.391 -22.684 1.00 52.41 111 LYS A N 1
ATOM 860 C CA . LYS A 1 111 ? -12.987 2.525 -22.706 1.00 52.41 111 LYS A CA 1
ATOM 861 C C . LYS A 1 111 ? -14.147 3.162 -23.478 1.00 52.41 111 LYS A C 1
ATOM 863 O O . LYS A 1 111 ? -15.124 2.499 -23.793 1.00 52.41 111 LYS A O 1
ATOM 868 N N . ASP A 1 112 ? -14.014 4.446 -23.779 1.00 51.16 112 ASP A N 1
ATOM 869 C CA . ASP A 1 112 ? -14.909 5.250 -24.573 1.00 51.16 112 ASP A CA 1
ATOM 870 C C . ASP A 1 112 ? -14.038 6.140 -25.472 1.00 51.16 112 ASP A C 1
ATOM 872 O O . ASP A 1 112 ? -13.252 6.939 -24.957 1.00 51.16 112 ASP A O 1
ATOM 876 N N . LYS A 1 113 ? -14.135 6.008 -26.803 1.00 53.00 113 LYS A N 1
ATOM 877 C CA . LYS A 1 113 ? -13.341 6.806 -27.765 1.00 53.00 113 LYS A CA 1
ATOM 878 C C . LYS A 1 113 ? -13.558 8.322 -27.598 1.00 53.00 113 LYS A C 1
ATOM 880 O O . LYS A 1 113 ? -12.764 9.110 -28.104 1.00 53.00 113 LYS A O 1
ATOM 885 N N . SER A 1 114 ? -14.595 8.735 -26.862 1.00 49.03 114 SER A N 1
ATOM 886 C CA . SER A 1 114 ? -14.857 10.129 -26.484 1.00 49.03 114 SER A CA 1
ATOM 887 C C . SER A 1 114 ? -14.035 10.624 -25.279 1.00 49.03 114 SER A C 1
ATOM 889 O O . SER A 1 114 ? -13.832 11.830 -25.114 1.00 49.03 114 SER A O 1
ATOM 891 N N . ARG A 1 115 ? -13.500 9.718 -24.450 1.00 45.84 115 ARG A N 1
ATOM 892 C CA . ARG A 1 115 ? -12.606 10.040 -23.331 1.00 45.84 115 ARG A CA 1
ATOM 893 C C . ARG A 1 115 ? -11.157 9.941 -23.782 1.00 45.84 115 ARG A C 1
ATOM 895 O O . ARG A 1 115 ? -10.425 9.046 -23.374 1.00 45.84 115 ARG A O 1
ATOM 902 N N . VAL A 1 116 ? -10.717 10.920 -24.572 1.00 52.72 116 VAL A N 1
ATOM 903 C CA . VAL A 1 116 ? -9.289 11.273 -24.608 1.00 52.72 116 VAL A CA 1
ATOM 904 C C . VAL A 1 116 ? -8.836 11.367 -23.153 1.00 52.72 116 VAL A C 1
ATOM 906 O O . VAL A 1 116 ? -9.493 12.066 -22.374 1.00 52.72 116 VAL A O 1
ATOM 909 N N . PHE A 1 117 ? -7.774 10.647 -22.772 1.00 47.72 117 PHE A N 1
ATOM 910 C CA . PHE A 1 117 ? -7.132 10.809 -21.470 1.00 47.72 117 PHE A CA 1
ATOM 911 C C . PHE A 1 117 ? -6.638 12.254 -21.397 1.00 47.72 117 PHE A C 1
ATOM 913 O O . PHE A 1 117 ? -5.516 12.584 -21.764 1.00 47.72 117 PHE A O 1
ATOM 920 N N . LYS A 1 118 ? -7.528 13.159 -20.997 1.00 51.38 118 LYS A N 1
ATOM 921 C CA . LYS A 1 118 ? -7.168 14.484 -20.547 1.00 51.38 118 LYS A CA 1
ATOM 922 C C . LYS A 1 118 ? -6.639 14.215 -19.153 1.00 51.38 118 LYS A C 1
ATOM 924 O O . LYS A 1 118 ? -7.466 13.886 -18.295 1.00 51.38 118 LYS A O 1
ATOM 929 N N . PRO A 1 119 ? -5.312 14.255 -18.919 1.00 51.94 119 PRO A N 1
ATOM 930 C CA . PRO A 1 119 ? -4.809 14.182 -17.561 1.00 51.94 119 PRO A CA 1
ATOM 931 C C . PRO A 1 119 ? -5.623 15.199 -16.770 1.00 51.94 119 PRO A C 1
ATOM 933 O O . PRO A 1 119 ? -5.638 16.382 -17.126 1.00 51.94 119 PRO A O 1
ATOM 936 N N . ARG A 1 120 ? -6.401 14.721 -15.784 1.00 53.84 120 ARG A N 1
ATOM 937 C CA . ARG A 1 120 ? -7.114 15.606 -14.860 1.00 53.84 120 ARG A CA 1
ATOM 938 C C . ARG A 1 120 ? -6.086 16.650 -14.442 1.00 53.84 120 ARG A C 1
ATOM 940 O O . ARG A 1 120 ? -4.969 16.255 -14.108 1.00 53.84 120 ARG A O 1
ATOM 947 N N . SER A 1 121 ? -6.437 17.930 -14.608 1.00 55.72 121 SER A N 1
ATOM 948 C CA . SER A 1 121 ? -5.637 19.117 -14.269 1.00 55.72 121 SER A CA 1
ATOM 949 C C . SER A 1 121 ? -4.478 18.764 -13.342 1.00 55.72 121 SER A C 1
ATOM 951 O O . SER A 1 121 ? -4.764 18.261 -12.254 1.00 55.72 121 SER A O 1
ATOM 953 N N . ARG A 1 122 ? -3.225 18.962 -13.803 1.00 58.72 122 ARG A N 1
ATOM 954 C CA . ARG A 1 122 ? -1.988 18.529 -13.120 1.00 58.72 122 ARG A CA 1
ATOM 955 C C . ARG A 1 122 ? -2.217 18.487 -11.608 1.00 58.72 122 ARG A C 1
ATOM 957 O O . ARG A 1 122 ? -2.437 19.558 -11.036 1.00 58.72 122 ARG A O 1
ATOM 964 N N . PRO A 1 123 ? -2.235 17.298 -10.980 1.00 61.94 123 PRO A N 1
ATOM 965 C CA . PRO A 1 123 ? -2.521 17.227 -9.561 1.00 61.94 123 PRO A CA 1
ATOM 966 C C . PRO A 1 123 ? -1.510 18.117 -8.841 1.00 61.94 123 PRO A C 1
ATOM 968 O O . PRO A 1 123 ? -0.312 18.073 -9.130 1.00 61.94 123 PRO A O 1
ATOM 971 N N . SER A 1 124 ? -1.996 18.960 -7.932 1.00 74.69 124 SER A N 1
ATOM 972 C CA . SER A 1 124 ? -1.159 19.894 -7.167 1.00 74.69 124 SER A CA 1
ATOM 973 C C . SER A 1 124 ? -0.098 19.175 -6.321 1.00 74.69 124 SER A C 1
ATOM 975 O O . SER A 1 124 ? 0.854 19.791 -5.843 1.00 74.69 124 SER A O 1
ATOM 977 N N . ILE A 1 125 ? -0.246 17.857 -6.153 1.00 83.44 125 ILE A N 1
ATOM 978 C CA . ILE A 1 125 ? 0.575 16.981 -5.330 1.00 83.44 125 ILE A CA 1
ATOM 979 C C . ILE A 1 125 ? 0.983 15.762 -6.170 1.00 83.44 125 ILE A C 1
ATOM 981 O O . ILE A 1 125 ? 0.152 15.147 -6.834 1.00 83.44 125 ILE A O 1
ATOM 985 N N . THR A 1 126 ? 2.268 15.396 -6.145 1.00 87.88 126 THR A N 1
ATOM 986 C CA . THR A 1 126 ? 2.747 14.163 -6.791 1.00 87.88 126 THR A CA 1
ATOM 987 C C . THR A 1 126 ? 2.260 12.927 -6.021 1.00 87.88 126 THR A C 1
ATOM 989 O O . THR A 1 126 ? 2.129 13.010 -4.798 1.00 87.88 126 THR A O 1
ATOM 992 N N . PRO A 1 127 ? 2.054 11.763 -6.666 1.00 89.38 127 PRO A N 1
ATOM 993 C CA . PRO A 1 127 ? 1.664 10.533 -5.971 1.00 89.38 127 PRO A CA 1
ATOM 994 C C . PRO A 1 127 ? 2.586 10.184 -4.804 1.00 89.38 127 PRO A C 1
ATOM 996 O O . PRO A 1 127 ? 2.102 9.854 -3.733 1.00 89.38 127 PRO A O 1
ATOM 999 N N . ARG A 1 128 ? 3.904 10.373 -4.944 1.00 91.56 128 ARG A N 1
ATOM 1000 C CA . ARG A 1 128 ? 4.851 10.194 -3.834 1.00 91.56 128 ARG A CA 1
ATOM 1001 C C . ARG A 1 128 ? 4.530 11.078 -2.625 1.00 91.56 128 ARG A C 1
ATOM 1003 O O . ARG A 1 128 ? 4.564 10.615 -1.487 1.00 91.56 128 ARG A O 1
ATOM 1010 N N . LYS A 1 129 ? 4.218 12.361 -2.845 1.00 91.06 129 LYS A N 1
ATOM 1011 C CA . LYS A 1 129 ? 3.840 13.283 -1.759 1.00 91.06 129 LYS A CA 1
ATOM 1012 C C . LYS A 1 129 ? 2.486 12.909 -1.155 1.00 91.06 129 LYS A C 1
ATOM 1014 O O . LYS A 1 129 ? 2.346 12.965 0.063 1.00 91.06 129 LYS A O 1
ATOM 1019 N N . ALA A 1 130 ? 1.520 12.521 -1.985 1.00 89.81 130 ALA A N 1
ATOM 1020 C CA . ALA A 1 130 ? 0.212 12.060 -1.532 1.00 89.81 130 ALA A CA 1
ATOM 1021 C C . ALA A 1 130 ? 0.339 10.778 -0.689 1.00 89.81 130 ALA A C 1
ATOM 1023 O O . ALA A 1 130 ? -0.191 10.729 0.416 1.00 89.81 130 ALA A O 1
ATOM 1024 N N . PHE A 1 131 ? 1.153 9.815 -1.122 1.00 92.94 131 PHE A N 1
ATOM 1025 C CA . PHE A 1 131 ? 1.471 8.606 -0.370 1.00 92.94 131 PHE A CA 1
ATOM 1026 C C . PHE A 1 131 ? 2.120 8.910 0.982 1.00 92.94 131 PHE A C 1
ATOM 1028 O O . PHE A 1 131 ? 1.649 8.429 2.009 1.00 92.94 131 PHE A O 1
ATOM 1035 N N . ARG A 1 132 ? 3.142 9.776 1.025 1.00 93.75 132 ARG A N 1
ATOM 1036 C CA . ARG A 1 132 ? 3.741 10.203 2.304 1.00 93.75 132 ARG A CA 1
ATOM 1037 C C . ARG A 1 132 ? 2.715 10.873 3.213 1.00 93.75 132 ARG A C 1
ATOM 1039 O O . ARG A 1 132 ? 2.689 10.582 4.403 1.00 93.75 132 ARG A O 1
ATOM 1046 N N . LYS A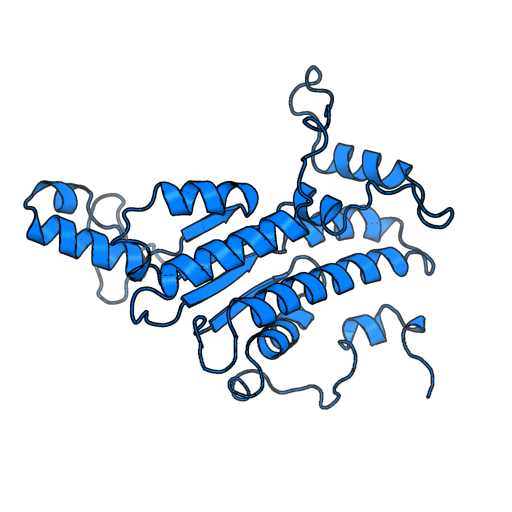 1 133 ? 1.850 11.733 2.665 1.00 90.62 133 LYS A N 1
ATOM 1047 C CA . LYS A 1 133 ? 0.771 12.365 3.434 1.00 90.62 133 LYS A CA 1
ATOM 1048 C C . LYS A 1 133 ? -0.167 11.315 4.032 1.00 90.62 133 LYS A C 1
ATOM 1050 O O . LYS A 1 133 ? -0.480 11.397 5.211 1.00 90.62 133 LYS A O 1
ATOM 1055 N N . VAL A 1 134 ? -0.569 10.323 3.246 1.00 89.56 134 VAL A N 1
ATOM 1056 C CA . VAL A 1 134 ? -1.429 9.219 3.680 1.00 89.56 134 VAL A CA 1
ATOM 1057 C C . VAL A 1 134 ? -0.790 8.414 4.815 1.00 89.56 134 VAL A C 1
ATOM 1059 O O . VAL A 1 134 ? -1.455 8.134 5.810 1.00 89.56 134 VAL A O 1
ATOM 1062 N N . LEU A 1 135 ? 0.503 8.093 4.714 1.00 92.31 135 LEU A N 1
ATOM 1063 C CA . LEU A 1 135 ? 1.228 7.426 5.798 1.00 92.31 135 LEU A CA 1
ATOM 1064 C C . LEU A 1 135 ? 1.303 8.300 7.059 1.00 92.31 135 LEU A C 1
ATOM 1066 O O . LEU A 1 135 ? 1.157 7.783 8.163 1.00 92.31 135 LEU A O 1
ATOM 1070 N N . CYS A 1 136 ? 1.495 9.616 6.913 1.00 91.81 136 CYS A N 1
ATOM 1071 C CA . CYS A 1 136 ? 1.475 10.550 8.041 1.00 91.81 136 CYS A CA 1
ATOM 1072 C C . CYS A 1 136 ? 0.089 10.642 8.691 1.00 91.81 136 CYS A C 1
ATOM 1074 O O . CYS A 1 136 ? 0.006 10.633 9.914 1.00 91.81 136 CYS A O 1
ATOM 1076 N N . ASP A 1 137 ? -0.982 10.712 7.894 1.00 87.38 137 ASP A N 1
ATOM 1077 C CA . ASP A 1 137 ? -2.364 10.724 8.387 1.00 87.38 137 ASP A CA 1
ATOM 1078 C C . ASP A 1 137 ? -2.648 9.427 9.174 1.00 87.38 137 ASP A C 1
ATOM 1080 O O . ASP A 1 137 ? -3.202 9.473 10.272 1.00 87.38 137 ASP A O 1
ATOM 1084 N N . LEU A 1 138 ? -2.206 8.276 8.647 1.00 87.50 138 LEU A N 1
ATOM 1085 C CA . LEU A 1 138 ? -2.319 6.975 9.308 1.00 87.50 138 LEU A CA 1
ATOM 1086 C C . LEU A 1 138 ? -1.529 6.929 10.623 1.00 87.50 138 LEU A C 1
ATOM 1088 O O . LEU A 1 138 ? -2.061 6.472 11.632 1.00 87.50 138 LEU A O 1
ATOM 1092 N N . ALA A 1 139 ? -0.286 7.415 10.629 1.00 89.44 139 ALA A N 1
ATOM 1093 C CA . ALA A 1 139 ? 0.536 7.488 11.834 1.00 89.44 139 ALA A CA 1
ATOM 1094 C C . ALA A 1 139 ? -0.108 8.394 12.894 1.00 89.44 139 ALA A C 1
ATOM 1096 O O . ALA A 1 139 ? -0.286 7.984 14.037 1.00 89.44 139 ALA A O 1
ATOM 1097 N N . ALA A 1 140 ? -0.529 9.601 12.512 1.00 88.00 140 ALA A N 1
ATOM 1098 C CA . ALA A 1 140 ? -1.135 10.565 13.425 1.00 88.00 140 ALA A CA 1
ATOM 1099 C C . ALA A 1 140 ? -2.416 10.019 14.065 1.00 88.00 140 ALA A C 1
ATOM 1101 O O . ALA A 1 140 ? -2.590 10.098 15.279 1.00 88.00 140 ALA A O 1
ATOM 1102 N N . ALA A 1 141 ? -3.285 9.411 13.260 1.00 83.31 141 ALA A N 1
ATOM 1103 C CA . ALA A 1 141 ? -4.549 8.877 13.743 1.00 83.31 141 ALA A CA 1
ATOM 1104 C C . ALA A 1 141 ? -4.377 7.621 14.620 1.00 83.31 141 ALA A C 1
ATOM 1106 O O . ALA A 1 141 ? -5.278 7.266 15.375 1.00 83.31 141 ALA A O 1
ATOM 1107 N N . ARG A 1 142 ? -3.211 6.968 14.552 1.00 82.62 142 ARG A N 1
ATOM 1108 C CA . ARG A 1 142 ? -2.859 5.817 15.383 1.00 82.62 142 ARG A CA 1
ATOM 1109 C C . ARG A 1 142 ? -2.006 6.168 16.614 1.00 82.62 142 ARG A C 1
ATOM 1111 O O . ARG A 1 142 ? -1.921 5.345 17.512 1.00 82.62 142 ARG A O 1
ATOM 1118 N N . MET A 1 143 ? -1.403 7.358 16.688 1.00 82.31 143 MET A N 1
ATOM 1119 C CA . MET A 1 143 ? -0.630 7.812 17.860 1.00 82.31 143 MET A CA 1
ATOM 1120 C C . MET A 1 143 ? -1.498 8.172 19.074 1.00 82.31 143 MET A C 1
ATOM 1122 O O . MET A 1 143 ? -0.990 8.239 20.188 1.00 82.31 143 MET A O 1
ATOM 1126 N N . THR A 1 144 ? -2.789 8.440 18.879 1.00 78.06 144 THR A N 1
ATOM 1127 C CA . THR A 1 144 ? -3.699 8.889 19.947 1.00 78.06 144 THR A CA 1
ATOM 1128 C C . THR A 1 144 ? -4.192 7.764 20.855 1.00 78.06 144 THR A C 1
ATOM 1130 O O . THR A 1 144 ? -4.827 8.036 21.871 1.00 78.06 144 THR A O 1
ATOM 1133 N N . VAL A 1 145 ? -3.920 6.506 20.505 1.00 74.12 145 VAL A N 1
ATOM 1134 C CA . VAL A 1 145 ? -4.379 5.318 21.227 1.00 74.12 145 VAL A CA 1
ATOM 1135 C C . VAL A 1 145 ? -3.222 4.318 21.258 1.00 74.12 145 VAL A C 1
ATOM 1137 O O . VAL A 1 145 ? -2.493 4.201 20.276 1.00 74.12 145 VAL A O 1
ATOM 1140 N N . GLU A 1 146 ? -3.029 3.581 22.353 1.00 72.88 146 GLU A N 1
ATOM 1141 C CA . GLU A 1 146 ? -2.113 2.434 22.343 1.00 72.88 146 GLU A CA 1
ATOM 1142 C C . GLU A 1 146 ? -2.670 1.368 21.399 1.00 72.88 146 GLU A C 1
ATOM 1144 O O . GLU A 1 146 ? -3.583 0.609 21.732 1.00 72.88 146 GLU A O 1
ATOM 1149 N N . LEU A 1 147 ? -2.170 1.371 20.163 1.00 72.06 147 LEU A N 1
ATOM 1150 C CA . LEU A 1 147 ? -2.673 0.500 19.123 1.00 72.06 147 LEU A CA 1
ATOM 1151 C C . LEU A 1 147 ? -1.806 -0.729 18.956 1.00 72.06 147 LEU A C 1
ATOM 1153 O O . LEU A 1 147 ? -0.628 -0.618 18.619 1.00 72.06 147 LEU A O 1
ATOM 1157 N N . PRO A 1 148 ? -2.409 -1.915 19.063 1.00 75.94 148 PRO A N 1
ATOM 1158 C CA . PRO A 1 148 ? -1.800 -3.119 18.545 1.00 75.94 148 PRO A CA 1
ATOM 1159 C C . PRO A 1 148 ? -1.373 -2.954 17.082 1.00 75.94 148 PRO A C 1
ATOM 1161 O O . PRO A 1 148 ? -2.016 -2.257 16.278 1.00 75.94 148 PRO A O 1
ATOM 1164 N N . GLY A 1 149 ? -0.246 -3.587 16.763 1.00 84.56 149 GLY A N 1
ATOM 1165 C CA . GLY A 1 149 ? 0.475 -3.345 15.523 1.00 84.56 149 GLY A CA 1
ATOM 1166 C C . GLY A 1 149 ? -0.370 -3.592 14.270 1.00 84.56 149 GLY A C 1
ATOM 1167 O O . GLY A 1 149 ? -1.334 -4.359 14.273 1.00 84.56 149 GLY A O 1
ATOM 1168 N N . LEU A 1 150 ? -0.049 -2.841 13.220 1.00 91.44 150 LEU A N 1
ATOM 1169 C CA . LEU A 1 150 ? -0.668 -2.935 11.902 1.00 91.44 150 LEU A CA 1
ATOM 1170 C C . LEU A 1 150 ? 0.087 -3.953 11.049 1.00 91.44 150 LEU A C 1
ATOM 1172 O O . LEU A 1 150 ? 1.302 -3.853 10.912 1.00 91.44 150 LEU A O 1
ATOM 1176 N N . ASP A 1 151 ? -0.630 -4.866 10.424 1.00 93.56 151 ASP A N 1
ATOM 1177 C CA . ASP A 1 151 ? -0.142 -5.691 9.331 1.00 93.56 151 ASP A CA 1
ATOM 1178 C C . ASP A 1 151 ? -0.440 -4.962 8.011 1.00 93.56 151 ASP A C 1
ATOM 1180 O O . ASP A 1 151 ? -1.594 -4.793 7.595 1.00 93.56 151 ASP A O 1
ATOM 1184 N N . LEU A 1 152 ? 0.614 -4.454 7.377 1.00 95.06 152 LEU A N 1
ATOM 1185 C CA . LEU A 1 152 ? 0.539 -3.604 6.193 1.00 95.06 152 LEU A CA 1
ATOM 1186 C C . LEU A 1 152 ? 0.865 -4.417 4.939 1.00 95.06 152 LEU A C 1
ATOM 1188 O O . LEU A 1 152 ? 1.926 -5.013 4.837 1.00 95.06 152 LEU A O 1
ATOM 1192 N N . THR A 1 153 ? -0.010 -4.403 3.940 1.00 96.31 153 THR A N 1
ATOM 1193 C CA . THR A 1 153 ? 0.289 -4.919 2.599 1.00 96.31 153 THR A CA 1
ATOM 1194 C C . THR A 1 153 ? 0.435 -3.753 1.631 1.00 96.31 153 THR A C 1
ATOM 1196 O O . THR A 1 153 ? -0.439 -2.893 1.550 1.00 96.31 153 THR A O 1
ATOM 1199 N N . LEU A 1 154 ? 1.522 -3.720 0.873 1.00 96.50 154 LEU A N 1
ATOM 1200 C CA . LEU A 1 154 ? 1.765 -2.727 -0.168 1.00 96.50 154 LEU A CA 1
ATOM 1201 C C . LEU A 1 154 ? 1.692 -3.430 -1.515 1.00 96.50 154 LEU A C 1
ATOM 1203 O O . LEU A 1 154 ? 2.537 -4.267 -1.830 1.00 96.50 154 LEU A O 1
ATOM 1207 N N . ASP A 1 155 ? 0.653 -3.122 -2.283 1.00 95.50 155 ASP A N 1
ATOM 1208 C CA . ASP A 1 155 ? 0.452 -3.688 -3.607 1.00 95.50 155 ASP A CA 1
ATOM 1209 C C . ASP A 1 155 ? 1.072 -2.781 -4.668 1.00 95.50 155 ASP A C 1
ATOM 1211 O O . ASP A 1 155 ? 0.557 -1.707 -4.997 1.00 95.50 155 ASP A O 1
ATOM 1215 N N . LEU A 1 156 ? 2.227 -3.233 -5.150 1.00 94.19 156 LEU A N 1
ATOM 1216 C CA . LEU A 1 156 ? 3.043 -2.634 -6.198 1.00 94.19 156 LEU A CA 1
ATOM 1217 C C . LEU A 1 156 ? 2.983 -3.482 -7.482 1.00 94.19 156 LEU A C 1
ATOM 1219 O O . LEU A 1 156 ? 3.818 -3.314 -8.378 1.00 94.19 156 LEU A O 1
ATOM 1223 N N . GLY A 1 157 ? 1.990 -4.379 -7.584 1.00 89.94 157 GLY A N 1
ATOM 1224 C CA . GLY A 1 157 ? 1.767 -5.284 -8.713 1.00 89.94 157 GLY A CA 1
ATOM 1225 C C . GLY A 1 157 ? 1.605 -4.553 -10.043 1.00 89.94 157 GLY A C 1
ATOM 1226 O O . GLY A 1 157 ? 1.974 -5.069 -11.095 1.00 89.94 157 GLY A O 1
ATOM 1227 N N . ALA A 1 158 ? 1.155 -3.298 -9.988 1.00 87.06 158 ALA A N 1
ATOM 1228 C CA . ALA A 1 158 ? 1.031 -2.408 -11.135 1.00 87.06 158 ALA A CA 1
ATOM 1229 C C . ALA A 1 158 ? 2.320 -2.254 -11.961 1.00 87.06 158 ALA A C 1
ATOM 1231 O O . ALA A 1 158 ? 2.242 -1.990 -13.158 1.00 87.06 158 ALA A O 1
ATOM 1232 N N . THR A 1 159 ? 3.494 -2.447 -11.355 1.00 85.62 159 THR A N 1
ATOM 1233 C CA . THR A 1 159 ? 4.791 -2.433 -12.056 1.00 85.62 159 THR A CA 1
ATOM 1234 C C . THR A 1 159 ? 4.933 -3.538 -13.100 1.00 85.62 159 THR A C 1
ATOM 1236 O O . THR A 1 159 ? 5.627 -3.333 -14.091 1.00 85.62 159 THR A O 1
ATOM 1239 N N . TYR A 1 160 ? 4.255 -4.681 -12.923 1.00 82.88 160 TYR A N 1
ATOM 1240 C CA . TYR A 1 160 ? 4.256 -5.776 -13.898 1.00 82.88 160 TYR A CA 1
ATOM 1241 C C . TYR A 1 160 ? 3.733 -5.307 -15.252 1.00 82.88 160 TYR A C 1
ATOM 1243 O O . TYR A 1 160 ? 4.313 -5.622 -16.279 1.00 82.88 160 TYR A O 1
ATOM 1251 N N . ALA A 1 161 ? 2.686 -4.482 -15.242 1.00 77.06 161 ALA A N 1
ATOM 1252 C CA . ALA A 1 161 ? 2.079 -3.958 -16.455 1.00 77.06 161 ALA A CA 1
ATOM 1253 C C . ALA A 1 161 ? 3.055 -3.084 -17.266 1.00 77.06 161 ALA A C 1
ATOM 1255 O O . ALA A 1 161 ? 2.957 -3.016 -18.485 1.00 77.06 161 ALA A O 1
ATOM 1256 N N . PHE A 1 162 ? 4.026 -2.446 -16.603 1.00 73.94 162 PHE A N 1
ATOM 1257 C CA . PHE A 1 162 ? 5.106 -1.735 -17.285 1.00 73.94 162 PHE A CA 1
ATOM 1258 C C . PHE A 1 162 ? 6.138 -2.712 -17.835 1.00 73.94 162 PHE A C 1
ATOM 1260 O O . PHE A 1 162 ? 6.511 -2.601 -18.996 1.00 73.94 162 PHE A O 1
ATOM 1267 N N . ALA A 1 163 ? 6.583 -3.676 -17.030 1.00 75.06 163 ALA A N 1
ATOM 1268 C CA . ALA A 1 163 ? 7.561 -4.654 -17.487 1.00 75.06 163 ALA A CA 1
ATOM 1269 C C . ALA A 1 163 ? 7.040 -5.458 -18.689 1.00 75.06 163 ALA A C 1
ATOM 1271 O O . ALA A 1 163 ? 7.733 -5.538 -19.693 1.00 75.06 163 ALA A O 1
ATOM 1272 N N . ASP A 1 164 ? 5.812 -5.972 -18.635 1.00 75.31 164 ASP A N 1
ATOM 1273 C CA . ASP A 1 164 ? 5.222 -6.825 -19.675 1.00 75.31 164 ASP A CA 1
ATOM 1274 C C . ASP A 1 164 ? 5.112 -6.126 -21.040 1.00 75.31 164 ASP A C 1
ATOM 1276 O O . ASP A 1 164 ? 5.433 -6.715 -22.068 1.00 75.31 164 ASP A O 1
ATOM 1280 N N . ILE A 1 165 ? 4.766 -4.832 -21.055 1.00 69.56 165 ILE A N 1
ATOM 1281 C CA . ILE A 1 165 ? 4.729 -4.033 -22.293 1.00 69.56 165 ILE A CA 1
ATOM 1282 C C . ILE A 1 165 ? 6.118 -3.904 -22.921 1.00 69.56 165 ILE A C 1
ATOM 1284 O O . ILE A 1 165 ? 6.242 -3.868 -24.142 1.00 69.56 165 ILE A O 1
ATOM 1288 N N . PHE A 1 166 ? 7.163 -3.799 -22.101 1.00 66.12 166 PHE A N 1
ATOM 1289 C CA . PHE A 1 166 ? 8.496 -3.448 -22.579 1.00 66.12 166 PHE A CA 1
ATOM 1290 C C . PHE A 1 166 ? 9.430 -4.638 -22.766 1.00 66.12 166 PHE A C 1
ATOM 1292 O O . PHE A 1 166 ? 10.340 -4.535 -23.582 1.00 66.12 166 PHE A O 1
ATOM 1299 N N . ILE A 1 167 ? 9.213 -5.747 -22.055 1.00 69.81 167 ILE A N 1
ATOM 1300 C CA . ILE A 1 167 ? 10.036 -6.963 -22.131 1.00 69.81 167 ILE A CA 1
ATOM 1301 C C . ILE A 1 167 ? 10.242 -7.444 -23.581 1.00 69.81 167 ILE A C 1
ATOM 1303 O O . ILE A 1 167 ? 11.383 -7.766 -23.910 1.00 69.81 167 ILE A O 1
ATOM 1307 N N . PRO A 1 168 ? 9.224 -7.469 -24.468 1.00 69.81 168 PRO A N 1
ATOM 1308 C CA . PRO A 1 168 ? 9.409 -7.949 -25.840 1.00 69.81 168 PRO A CA 1
ATOM 1309 C C . PRO A 1 168 ? 10.353 -7.091 -26.695 1.00 69.81 168 PRO A C 1
ATOM 1311 O O . PRO A 1 168 ? 10.951 -7.602 -27.636 1.00 69.81 168 PRO A O 1
ATOM 1314 N N . GLU A 1 169 ? 10.491 -5.801 -26.380 1.00 67.06 169 GLU A N 1
ATOM 1315 C CA . GLU A 1 169 ? 11.293 -4.833 -27.146 1.00 67.06 169 GLU A CA 1
ATOM 1316 C C . GLU A 1 169 ? 12.600 -4.449 -26.436 1.00 67.06 169 GLU A C 1
ATOM 1318 O O . GLU A 1 169 ? 13.315 -3.550 -26.882 1.00 67.06 169 GLU A O 1
ATOM 1323 N N . MET A 1 170 ? 12.910 -5.111 -25.318 1.00 64.50 170 MET A N 1
ATOM 1324 C CA . MET A 1 170 ? 14.082 -4.790 -24.517 1.00 64.50 170 MET A CA 1
ATOM 1325 C C . MET A 1 170 ? 15.387 -5.089 -25.248 1.00 64.50 170 MET A C 1
ATOM 1327 O O . MET A 1 170 ? 15.629 -6.205 -25.708 1.00 64.50 170 MET A O 1
ATOM 1331 N N . ASN A 1 171 ? 16.289 -4.117 -25.219 1.00 69.81 171 ASN A N 1
ATOM 1332 C CA . ASN A 1 171 ? 17.706 -4.303 -25.504 1.00 69.81 171 ASN A CA 1
ATOM 1333 C C . ASN A 1 171 ? 18.562 -3.946 -24.274 1.00 69.81 171 ASN A C 1
ATOM 1335 O O . ASN A 1 171 ? 18.058 -3.490 -23.248 1.00 69.81 171 ASN A O 1
ATOM 1339 N N . GLU A 1 172 ? 19.878 -4.145 -24.376 1.00 62.12 172 GLU A N 1
ATOM 1340 C CA . GLU A 1 172 ? 20.831 -3.867 -23.290 1.00 62.12 172 GLU A CA 1
ATOM 1341 C C . GLU A 1 172 ? 20.802 -2.411 -22.788 1.00 62.12 172 GLU A C 1
ATOM 1343 O O . GLU A 1 172 ? 21.226 -2.153 -21.665 1.00 62.12 172 GLU A O 1
ATOM 1348 N N . ASN A 1 173 ? 20.287 -1.460 -23.577 1.00 61.44 173 ASN A N 1
ATOM 1349 C CA . ASN A 1 173 ? 20.174 -0.053 -23.186 1.00 61.44 173 ASN A CA 1
ATOM 1350 C C . ASN A 1 173 ? 18.859 0.276 -22.453 1.00 61.44 173 ASN A C 1
ATOM 1352 O O . ASN A 1 173 ? 18.704 1.394 -21.966 1.00 61.44 173 ASN A O 1
ATOM 1356 N N . ASP A 1 174 ? 17.921 -0.670 -22.322 1.00 66.50 174 ASP A N 1
ATOM 1357 C CA . ASP A 1 174 ? 16.671 -0.483 -21.563 1.00 66.50 174 ASP A CA 1
ATOM 1358 C C . ASP A 1 174 ? 16.841 -0.715 -20.045 1.00 66.50 174 ASP A C 1
ATOM 1360 O O . ASP A 1 174 ? 15.868 -0.770 -19.288 1.00 66.50 174 ASP A O 1
ATOM 1364 N N . GLU A 1 175 ? 18.097 -0.790 -19.596 1.00 67.50 175 GLU A N 1
ATOM 1365 C CA . GLU A 1 175 ? 18.570 -0.885 -18.210 1.00 67.50 175 GLU A CA 1
ATOM 1366 C C . GLU A 1 175 ? 17.881 0.124 -17.276 1.00 67.50 175 GLU A C 1
ATOM 1368 O O . GLU A 1 175 ? 17.362 -0.216 -16.203 1.00 67.50 175 GLU A O 1
ATOM 1373 N N . ASP A 1 176 ? 17.792 1.370 -17.744 1.00 69.75 176 ASP A N 1
ATOM 1374 C CA . ASP A 1 176 ? 17.232 2.486 -16.990 1.00 69.75 176 ASP A CA 1
ATOM 1375 C C . ASP A 1 176 ? 15.741 2.290 -16.664 1.00 69.75 176 ASP A C 1
ATOM 1377 O O . ASP A 1 176 ? 15.248 2.817 -15.661 1.00 69.75 176 ASP A O 1
ATOM 1381 N N . ARG A 1 177 ? 15.015 1.479 -17.454 1.00 69.38 177 ARG A N 1
ATOM 1382 C CA . ARG A 1 177 ? 13.590 1.190 -17.218 1.00 69.38 177 ARG A CA 1
ATOM 1383 C C . ARG A 1 177 ? 13.391 0.317 -15.979 1.00 69.38 177 ARG A C 1
ATOM 1385 O O . ARG A 1 177 ? 12.495 0.580 -15.177 1.00 69.38 177 ARG A O 1
ATOM 1392 N N . PHE A 1 178 ? 14.249 -0.682 -15.773 1.00 76.06 178 PHE A N 1
ATOM 1393 C CA . PHE A 1 178 ? 14.196 -1.539 -14.581 1.00 76.06 178 PHE A CA 1
ATOM 1394 C C . PHE A 1 178 ? 14.743 -0.845 -13.349 1.00 76.06 178 PHE A C 1
ATOM 1396 O O . PHE A 1 178 ? 14.210 -1.027 -12.250 1.00 76.06 178 PHE A O 1
ATOM 1403 N N . ARG A 1 179 ? 15.761 -0.001 -13.538 1.00 78.25 179 ARG A N 1
ATOM 1404 C CA . ARG A 1 179 ? 16.271 0.853 -12.472 1.00 78.25 179 ARG A CA 1
ATOM 1405 C C . ARG A 1 179 ? 15.176 1.744 -11.901 1.00 78.25 179 ARG A C 1
ATOM 1407 O O . ARG A 1 179 ? 15.078 1.860 -10.686 1.00 78.25 179 ARG A O 1
ATOM 1414 N N . TRP A 1 180 ? 14.315 2.301 -12.749 1.00 82.94 180 TRP A N 1
ATOM 1415 C CA . TRP A 1 180 ? 13.180 3.088 -12.278 1.00 82.94 180 TRP A CA 1
ATOM 1416 C C . TRP A 1 180 ? 12.207 2.276 -11.401 1.00 82.94 180 TRP A C 1
ATOM 1418 O O . TRP A 1 180 ? 11.829 2.759 -10.333 1.00 82.94 180 TRP A O 1
ATOM 1428 N N . ILE A 1 181 ? 11.841 1.044 -11.794 1.00 85.69 181 ILE A N 1
ATOM 1429 C CA . ILE A 1 181 ? 10.972 0.164 -10.980 1.00 85.69 181 ILE A CA 1
ATOM 1430 C C . ILE A 1 181 ? 11.627 -0.127 -9.625 1.00 85.69 181 ILE A C 1
ATOM 1432 O O . ILE A 1 181 ? 10.981 -0.042 -8.579 1.00 85.69 181 ILE A O 1
ATOM 1436 N N . TYR A 1 182 ? 12.922 -0.441 -9.644 1.00 85.31 182 TYR A N 1
ATOM 1437 C CA . TYR A 1 182 ? 13.695 -0.699 -8.437 1.00 85.31 182 TYR A CA 1
ATOM 1438 C C . TYR A 1 182 ? 13.741 0.526 -7.514 1.00 85.31 182 TYR A C 1
ATOM 1440 O O . TYR A 1 182 ? 13.382 0.430 -6.340 1.00 85.31 182 TYR A O 1
ATOM 1448 N N . ASP A 1 183 ? 14.104 1.695 -8.044 1.00 85.75 183 ASP A N 1
ATOM 1449 C CA . ASP A 1 183 ? 14.161 2.949 -7.290 1.00 85.75 183 ASP A CA 1
ATOM 1450 C C . ASP A 1 183 ? 12.780 3.338 -6.734 1.00 85.75 183 ASP A C 1
ATOM 1452 O O . ASP A 1 183 ? 12.684 3.864 -5.622 1.00 85.75 183 ASP A O 1
ATOM 1456 N N . PHE A 1 184 ? 11.698 3.032 -7.459 1.00 90.25 184 PHE A N 1
ATOM 1457 C CA . PHE A 1 184 ? 10.326 3.180 -6.975 1.00 90.25 184 PHE A CA 1
ATOM 1458 C C . PHE A 1 184 ? 10.047 2.291 -5.753 1.00 90.25 184 PHE A C 1
ATOM 1460 O O . PHE A 1 184 ? 9.582 2.802 -4.732 1.00 90.25 184 PHE A O 1
ATOM 1467 N N . TYR A 1 185 ? 10.377 0.997 -5.806 1.00 92.44 185 TYR A N 1
ATOM 1468 C CA . TYR A 1 185 ? 10.213 0.093 -4.659 1.00 92.44 185 TYR A CA 1
ATOM 1469 C C . TYR A 1 185 ? 11.010 0.549 -3.437 1.00 92.44 185 TYR A C 1
ATOM 1471 O O . TYR A 1 185 ? 10.476 0.581 -2.324 1.00 92.44 185 TYR A O 1
ATOM 1479 N N . LEU A 1 186 ? 12.265 0.958 -3.651 1.00 89.81 186 LEU A N 1
ATOM 1480 C CA . LEU A 1 186 ? 13.118 1.514 -2.604 1.00 89.81 186 LEU A CA 1
ATOM 1481 C C . LEU A 1 186 ? 12.491 2.731 -1.945 1.00 89.81 186 LEU A C 1
ATOM 1483 O O . LEU A 1 186 ? 12.522 2.866 -0.723 1.00 89.81 186 LEU A O 1
ATOM 1487 N N . ASP A 1 187 ? 11.952 3.637 -2.751 1.00 93.06 187 ASP A N 1
ATOM 1488 C CA . ASP A 1 187 ? 11.369 4.865 -2.246 1.00 93.06 187 ASP A CA 1
ATOM 1489 C C . ASP A 1 187 ? 10.088 4.604 -1.444 1.00 93.06 187 ASP A C 1
ATOM 1491 O O . ASP A 1 187 ? 9.909 5.194 -0.376 1.00 93.06 187 ASP A O 1
ATOM 1495 N N . VAL A 1 188 ? 9.237 3.672 -1.894 1.00 94.75 188 VAL A N 1
ATOM 1496 C CA . VAL A 1 188 ? 8.057 3.220 -1.136 1.00 94.75 188 VAL A CA 1
ATOM 1497 C C . VAL A 1 188 ? 8.479 2.636 0.215 1.00 94.75 188 VAL A C 1
ATOM 1499 O O . VAL A 1 188 ? 7.974 3.080 1.250 1.00 94.75 188 VAL A O 1
ATOM 1502 N N . ALA A 1 189 ? 9.430 1.697 0.228 1.00 94.38 189 ALA A N 1
ATOM 1503 C CA . ALA A 1 189 ? 9.924 1.076 1.457 1.00 94.38 189 ALA A CA 1
ATOM 1504 C C . ALA A 1 189 ? 10.529 2.111 2.421 1.00 94.38 189 ALA A C 1
ATOM 1506 O O . ALA A 1 189 ? 10.184 2.144 3.604 1.00 94.38 189 ALA A O 1
ATOM 1507 N N . LYS A 1 190 ? 11.354 3.037 1.914 1.00 92.75 190 LYS A N 1
ATOM 1508 C CA . LYS A 1 190 ? 11.915 4.138 2.713 1.00 92.75 190 LYS A CA 1
ATOM 1509 C C . LYS A 1 190 ? 10.829 5.021 3.318 1.00 92.75 190 LYS A C 1
ATOM 1511 O O . LYS A 1 190 ? 10.898 5.314 4.509 1.00 92.75 190 LYS A O 1
ATOM 1516 N N . CYS A 1 191 ? 9.809 5.402 2.544 1.00 94.56 191 CYS A N 1
ATOM 1517 C CA . CYS A 1 191 ? 8.689 6.198 3.055 1.00 94.56 191 CYS A CA 1
ATOM 1518 C C . CYS A 1 191 ? 7.974 5.491 4.216 1.00 94.56 191 CYS A C 1
ATOM 1520 O O . CYS A 1 191 ? 7.669 6.124 5.225 1.00 94.56 191 CYS A O 1
ATOM 1522 N N . VAL A 1 192 ? 7.730 4.185 4.089 1.00 94.62 192 VAL A N 1
ATOM 1523 C CA . VAL A 1 192 ? 7.067 3.379 5.125 1.00 94.62 192 VAL A CA 1
ATOM 1524 C C . VAL A 1 192 ? 7.931 3.307 6.380 1.00 94.62 192 VAL A C 1
ATOM 1526 O O . VAL A 1 192 ? 7.433 3.584 7.470 1.00 94.62 192 VAL A O 1
ATOM 1529 N N . ARG A 1 193 ? 9.231 3.023 6.234 1.00 93.44 193 ARG A N 1
ATOM 1530 C CA . ARG A 1 193 ? 10.182 2.994 7.352 1.00 93.44 193 ARG A CA 1
ATOM 1531 C C . ARG A 1 193 ? 10.250 4.331 8.089 1.00 93.44 193 ARG A C 1
ATOM 1533 O O . ARG A 1 193 ? 10.102 4.379 9.304 1.00 93.44 193 ARG A O 1
ATOM 1540 N N . GLU A 1 194 ? 10.464 5.421 7.358 1.00 92.75 194 GLU A N 1
ATOM 1541 C CA . GLU A 1 194 ? 10.638 6.762 7.931 1.00 92.75 194 GLU A CA 1
ATOM 1542 C C . GLU A 1 194 ? 9.406 7.242 8.708 1.00 92.75 194 GLU A C 1
ATOM 1544 O O . GLU A 1 194 ? 9.535 7.992 9.678 1.00 92.75 194 GLU A O 1
ATOM 1549 N N . ILE A 1 195 ? 8.210 6.847 8.264 1.00 92.25 195 ILE A N 1
ATOM 1550 C CA . ILE A 1 195 ? 6.955 7.377 8.799 1.00 92.25 195 ILE A CA 1
ATOM 1551 C C . ILE A 1 195 ? 6.348 6.442 9.846 1.00 92.25 195 ILE A C 1
ATOM 1553 O O . ILE A 1 195 ? 5.957 6.919 10.909 1.00 92.25 195 ILE A O 1
ATOM 1557 N N . LEU A 1 196 ? 6.281 5.136 9.571 1.00 90.56 196 LEU A N 1
ATOM 1558 C CA . LEU A 1 196 ? 5.579 4.164 10.418 1.00 90.56 196 LEU A CA 1
ATOM 1559 C C . LEU A 1 196 ? 6.492 3.390 11.380 1.00 90.56 196 LEU A C 1
ATOM 1561 O O . LEU A 1 196 ? 5.986 2.695 12.261 1.00 90.56 196 LEU A O 1
ATOM 1565 N N . MET A 1 197 ? 7.816 3.500 11.218 1.00 88.50 197 MET A N 1
ATOM 1566 C CA . MET A 1 197 ? 8.816 2.775 12.016 1.00 88.50 197 MET A CA 1
ATOM 1567 C C . MET A 1 197 ? 9.795 3.713 12.718 1.00 88.50 197 MET A C 1
ATOM 1569 O O . MET A 1 197 ? 10.990 3.428 12.812 1.00 88.50 197 MET A O 1
ATOM 1573 N N . LYS A 1 198 ? 9.301 4.852 13.210 1.00 86.00 198 LYS A N 1
ATOM 1574 C CA . LYS A 1 198 ? 10.131 5.788 13.972 1.00 86.00 198 LYS A CA 1
ATOM 1575 C C . LYS A 1 198 ? 10.654 5.124 15.256 1.00 86.00 198 LYS A C 1
ATOM 1577 O O . LYS A 1 198 ? 9.923 4.348 15.875 1.00 86.00 198 LYS A O 1
ATOM 1582 N N . PRO A 1 199 ? 11.889 5.430 15.695 1.00 79.44 199 PRO A N 1
ATOM 1583 C CA . PRO A 1 199 ? 12.419 4.917 16.957 1.00 79.44 199 PRO A CA 1
ATOM 1584 C C . PRO A 1 199 ? 11.457 5.190 18.121 1.00 79.44 199 PRO A C 1
ATOM 1586 O O . PRO A 1 199 ? 11.006 6.319 18.302 1.00 79.44 199 PRO A O 1
ATOM 1589 N N . GLY A 1 200 ? 11.115 4.146 18.881 1.00 77.19 200 GLY A N 1
ATOM 1590 C CA . GLY A 1 200 ? 10.153 4.225 19.988 1.00 77.19 200 GLY A CA 1
ATOM 1591 C C . GLY A 1 200 ? 8.673 4.161 19.582 1.00 77.19 200 GLY A C 1
ATOM 1592 O O . GLY A 1 200 ? 7.816 4.126 20.459 1.00 77.19 200 GLY A O 1
ATOM 1593 N N . GLN A 1 201 ? 8.354 4.106 18.284 1.00 77.62 201 GLN A N 1
ATOM 1594 C CA . GLN A 1 201 ? 6.989 3.986 17.761 1.00 77.62 201 GLN A CA 1
ATOM 1595 C C . GLN A 1 201 ? 6.926 2.891 16.694 1.00 77.62 201 GLN A C 1
ATOM 1597 O O . GLN A 1 201 ? 7.054 3.131 15.493 1.00 77.62 201 GLN A O 1
ATOM 1602 N N . TYR A 1 202 ? 6.715 1.657 17.144 1.00 76.62 202 TYR A N 1
ATOM 1603 C CA . TYR A 1 202 ? 6.569 0.501 16.265 1.00 76.62 202 TYR A CA 1
ATOM 1604 C C . TYR A 1 202 ? 5.098 0.278 15.928 1.00 76.62 202 TYR A C 1
ATOM 1606 O O . TYR A 1 202 ? 4.408 -0.517 16.558 1.00 76.62 202 TYR A O 1
ATOM 1614 N N . MET A 1 203 ? 4.608 1.017 14.933 1.00 83.75 203 MET A N 1
ATOM 1615 C CA . MET A 1 203 ? 3.186 0.994 14.574 1.00 83.75 203 MET A CA 1
ATOM 1616 C C . MET A 1 203 ? 2.811 -0.201 13.697 1.00 83.75 203 MET A C 1
ATOM 1618 O O . MET A 1 203 ? 1.642 -0.586 13.645 1.00 83.75 203 MET A O 1
ATOM 1622 N N . VAL A 1 204 ? 3.794 -0.763 12.993 1.00 88.88 204 VAL A N 1
ATOM 1623 C CA . VAL A 1 204 ? 3.633 -1.867 12.046 1.00 88.88 204 VAL A CA 1
ATOM 1624 C C . VAL A 1 204 ? 4.218 -3.139 12.658 1.00 88.88 204 VAL A C 1
ATOM 1626 O O . VAL A 1 204 ? 5.376 -3.156 13.081 1.00 88.88 204 VAL A O 1
ATOM 1629 N N . ASN A 1 205 ? 3.391 -4.180 12.727 1.00 91.00 205 ASN A N 1
ATOM 1630 C CA . ASN A 1 205 ? 3.739 -5.513 13.218 1.00 91.00 205 ASN A CA 1
ATOM 1631 C C . ASN A 1 205 ? 4.380 -6.356 12.113 1.00 91.00 205 ASN A C 1
ATOM 1633 O O . ASN A 1 205 ? 5.413 -6.986 12.326 1.00 91.00 205 ASN A O 1
ATOM 1637 N N . SER A 1 206 ? 3.796 -6.311 10.919 1.00 91.75 206 SER A N 1
ATOM 1638 C CA . SER A 1 206 ? 4.353 -6.919 9.718 1.00 91.75 206 SER A CA 1
ATOM 1639 C C . SER A 1 206 ? 4.105 -6.024 8.513 1.00 91.75 206 SER A C 1
ATOM 1641 O O . SER A 1 206 ? 3.133 -5.268 8.459 1.00 91.75 206 SER A O 1
ATOM 1643 N N . VAL A 1 207 ? 5.001 -6.098 7.539 1.00 93.75 207 VAL A N 1
ATOM 1644 C CA . VAL A 1 207 ? 4.809 -5.492 6.226 1.00 93.75 207 VAL A CA 1
ATOM 1645 C C . VAL A 1 207 ? 4.970 -6.584 5.187 1.00 93.75 207 VAL A C 1
ATOM 1647 O O . VAL A 1 207 ? 5.816 -7.453 5.353 1.00 93.75 207 VAL A O 1
ATOM 1650 N N . ARG A 1 208 ? 4.158 -6.531 4.137 1.00 94.12 208 ARG A N 1
ATOM 1651 C CA . ARG A 1 208 ? 4.241 -7.423 2.990 1.00 94.12 208 ARG A CA 1
ATOM 1652 C C . ARG A 1 208 ? 4.211 -6.624 1.702 1.00 94.12 208 ARG A C 1
ATOM 1654 O O . ARG A 1 208 ? 3.389 -5.714 1.564 1.00 94.12 208 ARG A O 1
ATOM 1661 N N . PHE A 1 209 ? 5.050 -6.985 0.742 1.00 93.31 209 PHE A N 1
ATOM 1662 C CA . PHE A 1 209 ? 5.094 -6.333 -0.564 1.00 93.31 209 PHE A CA 1
ATOM 1663 C C . PHE A 1 209 ? 4.570 -7.267 -1.650 1.00 93.31 209 PHE A C 1
ATOM 1665 O O . PHE A 1 209 ? 5.201 -8.262 -1.974 1.00 93.31 209 PHE A O 1
ATOM 1672 N N . ARG A 1 210 ? 3.447 -6.921 -2.283 1.00 92.75 210 ARG A N 1
ATOM 1673 C CA . ARG A 1 210 ? 3.031 -7.590 -3.522 1.00 92.75 210 ARG A CA 1
ATOM 1674 C C . ARG A 1 210 ? 3.698 -6.886 -4.689 1.00 92.75 210 ARG A C 1
ATOM 1676 O O . ARG A 1 210 ? 3.249 -5.827 -5.119 1.00 92.75 210 ARG A O 1
ATOM 1683 N N . LEU A 1 211 ? 4.806 -7.445 -5.149 1.00 90.12 211 LEU A N 1
ATOM 1684 C CA . LEU A 1 211 ? 5.583 -6.892 -6.251 1.00 90.12 211 LEU A CA 1
ATOM 1685 C C . LEU A 1 211 ? 5.065 -7.429 -7.585 1.00 90.12 211 LEU A C 1
ATOM 1687 O O . 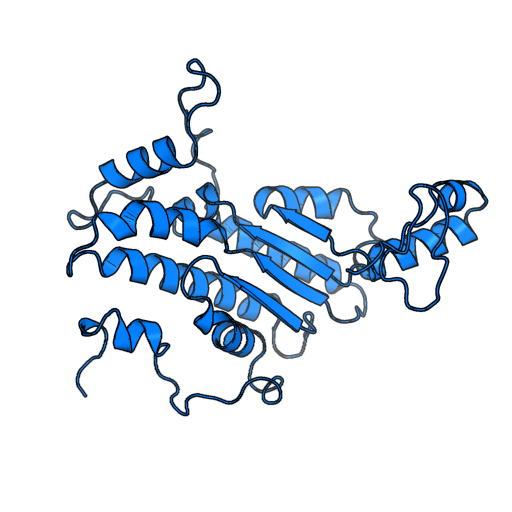LEU A 1 211 ? 4.653 -8.582 -7.678 1.00 90.12 211 LEU A O 1
ATOM 1691 N N . GLY A 1 212 ? 5.078 -6.585 -8.615 1.00 83.94 212 GLY A N 1
ATOM 1692 C CA . GLY A 1 212 ? 4.726 -7.008 -9.970 1.00 83.94 212 GLY A CA 1
ATOM 1693 C C . GLY A 1 212 ? 5.943 -7.557 -10.703 1.00 83.94 212 GLY A C 1
ATOM 1694 O O . GLY A 1 212 ? 5.954 -8.686 -11.179 1.00 83.94 212 GLY A O 1
ATOM 1695 N N . THR A 1 213 ? 6.995 -6.745 -10.747 1.00 74.81 213 THR A N 1
ATOM 1696 C CA . THR A 1 213 ? 8.325 -7.139 -11.242 1.00 74.81 213 THR A CA 1
ATOM 1697 C C . THR A 1 213 ? 9.254 -7.384 -10.051 1.00 74.81 213 THR A C 1
ATOM 1699 O O . THR A 1 213 ? 9.073 -6.732 -9.027 1.00 74.81 213 THR A O 1
ATOM 1702 N N . PHE A 1 214 ? 10.250 -8.271 -10.169 1.00 80.69 214 PHE A N 1
ATOM 1703 C CA . PHE A 1 214 ? 11.231 -8.568 -9.105 1.00 80.69 214 PHE A CA 1
ATOM 1704 C C . PHE A 1 214 ? 10.620 -9.104 -7.802 1.00 80.69 214 PHE A C 1
ATOM 1706 O O . PHE A 1 214 ? 10.841 -8.560 -6.724 1.00 80.69 214 PHE A O 1
ATOM 1713 N N . THR A 1 215 ? 9.821 -10.167 -7.880 1.00 81.25 215 THR A N 1
ATOM 1714 C CA . THR A 1 215 ? 9.185 -10.781 -6.698 1.00 81.25 215 THR A CA 1
ATOM 1715 C C . THR A 1 215 ? 10.190 -11.270 -5.649 1.00 81.25 215 THR A C 1
ATOM 1717 O O . THR A 1 215 ? 9.865 -11.353 -4.472 1.00 81.25 215 THR A O 1
ATOM 1720 N N . ASP A 1 216 ? 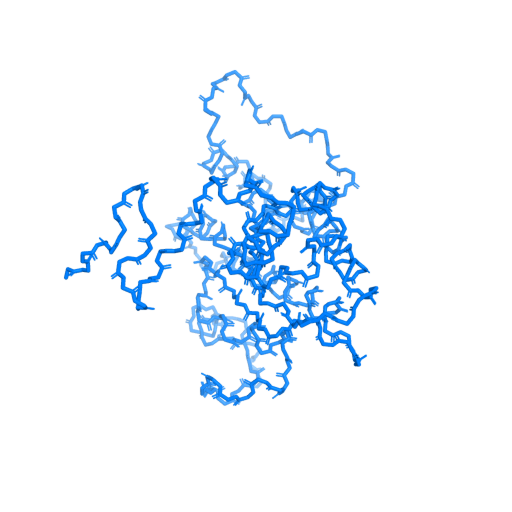11.429 -11.544 -6.052 1.00 80.31 216 ASP A N 1
ATOM 1721 C CA . ASP A 1 216 ? 12.547 -11.904 -5.177 1.00 80.31 216 ASP A CA 1
ATOM 1722 C C . ASP A 1 216 ? 13.001 -10.763 -4.245 1.00 80.31 216 ASP A C 1
ATOM 1724 O O . ASP A 1 216 ? 13.674 -11.021 -3.247 1.00 80.31 216 ASP A O 1
ATOM 1728 N N . LEU A 1 217 ? 12.616 -9.512 -4.529 1.00 83.31 217 LEU A N 1
ATOM 1729 C CA . LEU A 1 217 ? 12.904 -8.363 -3.668 1.00 83.31 217 LEU A CA 1
ATOM 1730 C C . LEU A 1 217 ? 12.004 -8.272 -2.431 1.00 83.31 217 LEU A C 1
ATOM 1732 O O . LEU A 1 217 ? 12.358 -7.530 -1.514 1.00 83.31 217 LEU A O 1
ATOM 1736 N N . GLU A 1 218 ? 10.872 -8.985 -2.380 1.00 87.81 218 GLU A N 1
ATOM 1737 C CA . GLU A 1 218 ? 9.888 -8.877 -1.285 1.00 87.81 218 GLU A CA 1
ATOM 1738 C C . GLU A 1 218 ? 10.555 -9.060 0.096 1.00 87.81 218 GLU A C 1
ATOM 1740 O O . GLU A 1 218 ? 10.526 -8.102 0.875 1.00 87.81 218 GLU A O 1
ATOM 1745 N N . PRO A 1 219 ? 11.299 -10.152 0.378 1.00 84.38 219 PRO A N 1
ATOM 1746 C CA . PRO A 1 219 ? 11.979 -10.330 1.667 1.00 84.38 219 PRO A CA 1
ATOM 1747 C C . PRO A 1 219 ? 12.965 -9.214 2.028 1.00 84.38 219 PRO A C 1
ATOM 1749 O O . PRO A 1 219 ? 13.169 -8.883 3.200 1.00 84.38 219 PRO A O 1
ATOM 1752 N N . TRP A 1 220 ? 13.627 -8.644 1.021 1.00 84.31 220 TRP A N 1
ATOM 1753 C CA . TRP A 1 220 ? 14.621 -7.600 1.232 1.00 84.31 220 TRP A CA 1
ATOM 1754 C C . TRP A 1 220 ? 13.958 -6.258 1.566 1.00 84.31 220 TRP A C 1
ATOM 1756 O O . TRP A 1 220 ? 14.394 -5.587 2.502 1.00 84.31 220 TRP A O 1
ATOM 1766 N N . LEU A 1 221 ? 12.871 -5.900 0.876 1.00 89.00 221 LEU A N 1
ATOM 1767 C CA . LEU A 1 221 ? 12.087 -4.698 1.178 1.00 89.00 221 LEU A CA 1
ATOM 1768 C C . LEU A 1 221 ? 11.416 -4.791 2.552 1.00 89.00 221 LEU A C 1
ATOM 1770 O O . LEU A 1 221 ? 11.409 -3.809 3.297 1.00 89.00 221 LEU A O 1
ATOM 1774 N N . GLU A 1 222 ? 10.898 -5.967 2.916 1.00 90.25 222 GLU A N 1
ATOM 1775 C CA . GLU A 1 222 ? 10.357 -6.216 4.255 1.00 90.25 222 GLU A CA 1
ATOM 1776 C C . GLU A 1 222 ? 11.417 -5.964 5.327 1.00 90.25 222 GLU A C 1
ATOM 1778 O O . GLU A 1 222 ? 11.173 -5.216 6.275 1.00 90.25 222 GLU A O 1
ATOM 1783 N N . ARG A 1 223 ? 12.631 -6.496 5.145 1.00 85.38 223 ARG A N 1
ATOM 1784 C CA . ARG A 1 223 ? 13.753 -6.240 6.056 1.00 85.38 223 ARG A CA 1
ATOM 1785 C C . ARG A 1 223 ? 14.145 -4.767 6.095 1.00 85.38 223 ARG A C 1
ATOM 1787 O O . ARG A 1 223 ? 14.413 -4.255 7.178 1.00 85.38 223 ARG A O 1
ATOM 1794 N N . GLU A 1 224 ? 14.186 -4.086 4.954 1.00 88.69 224 GLU A N 1
ATOM 1795 C CA . GLU A 1 224 ? 14.535 -2.664 4.902 1.00 88.69 224 GLU A CA 1
ATOM 1796 C C . GLU A 1 224 ? 13.553 -1.830 5.735 1.00 88.69 224 GLU A C 1
ATOM 1798 O O . GLU A 1 224 ? 13.981 -0.938 6.465 1.00 88.69 224 GLU 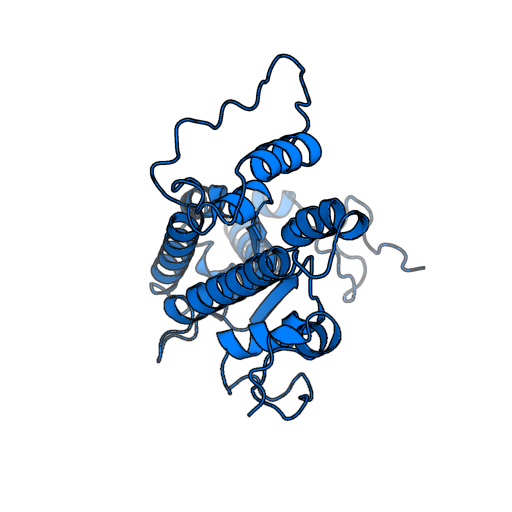A O 1
ATOM 1803 N N . VAL A 1 225 ? 12.254 -2.152 5.696 1.00 89.88 225 VAL A N 1
ATOM 1804 C CA . VAL A 1 225 ? 11.216 -1.483 6.498 1.00 89.88 225 VAL A CA 1
ATOM 1805 C C . VAL A 1 225 ? 11.258 -1.891 7.969 1.00 89.88 225 VAL A C 1
ATOM 1807 O O . VAL A 1 225 ? 11.201 -1.033 8.855 1.00 89.88 225 VAL A O 1
ATOM 1810 N N . MET A 1 226 ? 11.313 -3.194 8.244 1.00 89.31 226 MET A N 1
ATOM 1811 C CA . MET A 1 226 ? 11.192 -3.731 9.599 1.00 89.31 226 MET A CA 1
ATOM 1812 C C . MET A 1 226 ? 12.497 -3.595 10.394 1.00 89.31 226 MET A C 1
ATOM 1814 O O . MET A 1 226 ? 12.450 -3.484 11.616 1.00 89.31 226 MET A O 1
ATOM 1818 N N . GLY A 1 227 ? 13.655 -3.535 9.743 1.00 85.94 227 GLY A N 1
ATOM 1819 C CA . GLY A 1 227 ? 14.966 -3.554 10.390 1.00 85.94 227 GLY A CA 1
ATOM 1820 C C . GLY A 1 227 ? 15.339 -4.934 10.949 1.00 85.94 227 GLY A C 1
ATOM 1821 O O . GLY A 1 227 ? 14.761 -5.960 10.593 1.00 85.94 227 GLY A O 1
ATOM 1822 N N . GLU A 1 228 ? 16.320 -4.967 11.852 1.00 74.44 228 GLU A N 1
ATOM 1823 C CA . GLU A 1 228 ? 16.938 -6.211 12.350 1.00 74.44 228 GLU A CA 1
ATOM 1824 C C . GLU A 1 228 ? 16.015 -7.074 13.229 1.00 74.44 228 GLU A C 1
ATOM 1826 O O . GLU A 1 228 ? 16.221 -8.275 13.362 1.00 74.44 228 GLU A O 1
ATOM 1831 N N . ARG A 1 229 ? 14.930 -6.509 13.766 1.00 69.06 229 ARG A N 1
ATOM 1832 C CA . ARG A 1 229 ? 13.930 -7.242 14.570 1.00 69.06 229 ARG A CA 1
ATOM 1833 C C . ARG A 1 229 ? 13.193 -8.359 13.817 1.00 69.06 229 ARG A C 1
ATOM 1835 O O . ARG A 1 229 ? 12.505 -9.146 14.454 1.00 69.06 229 ARG A O 1
ATOM 1842 N N . PHE A 1 230 ? 13.327 -8.442 12.491 1.00 65.75 230 PHE A N 1
ATOM 1843 C CA . PHE A 1 230 ? 12.676 -9.456 11.651 1.00 65.75 230 PHE A CA 1
ATOM 1844 C C . PHE A 1 230 ? 13.653 -10.510 11.088 1.00 65.75 230 PHE A C 1
ATOM 1846 O O . PHE A 1 230 ? 13.366 -11.161 10.089 1.00 65.75 230 PHE A O 1
ATOM 1853 N N . MET A 1 231 ? 14.821 -10.703 11.715 1.00 53.12 231 MET A N 1
ATOM 1854 C CA . MET A 1 231 ? 15.880 -11.632 11.267 1.00 53.12 231 MET A CA 1
ATOM 1855 C C . MET A 1 231 ? 15.515 -13.139 11.276 1.00 53.12 231 MET A C 1
ATOM 1857 O O . MET A 1 231 ? 16.395 -13.966 11.064 1.00 53.12 231 MET A O 1
ATOM 1861 N N . GLY A 1 232 ? 14.253 -13.526 11.494 1.00 50.91 232 GLY A N 1
ATOM 1862 C CA . GLY A 1 232 ? 13.857 -14.927 11.696 1.00 50.91 232 GLY A CA 1
ATOM 1863 C C . GLY A 1 232 ? 13.228 -15.666 10.509 1.00 50.91 232 GLY A C 1
ATOM 1864 O O . GLY A 1 232 ? 13.059 -16.876 10.606 1.00 50.91 232 GLY A O 1
ATOM 1865 N N . SER A 1 233 ? 12.842 -14.995 9.419 1.00 47.97 233 SER A N 1
ATOM 1866 C CA . SER A 1 233 ? 11.879 -15.584 8.463 1.00 47.97 233 SER A CA 1
ATOM 1867 C C . SER A 1 233 ? 12.380 -15.840 7.041 1.00 47.97 233 SER A C 1
ATOM 1869 O O . SER A 1 233 ? 11.711 -16.574 6.321 1.00 47.97 233 SER A O 1
ATOM 1871 N N . VAL A 1 234 ? 13.540 -15.321 6.617 1.00 49.00 234 VAL A N 1
ATOM 1872 C CA . VAL A 1 234 ? 14.096 -15.634 5.285 1.00 49.00 234 VAL A CA 1
ATOM 1873 C C . VAL A 1 234 ? 15.624 -15.692 5.342 1.00 49.00 234 VAL A C 1
ATOM 1875 O O . VAL A 1 234 ? 16.281 -14.673 5.589 1.00 49.00 234 VAL A O 1
ATOM 1878 N N . GLU A 1 235 ? 16.187 -16.885 5.113 1.00 46.28 235 GLU A N 1
ATOM 1879 C CA . GLU A 1 235 ? 17.629 -17.084 4.941 1.00 46.28 235 GLU A CA 1
ATOM 1880 C C . GLU A 1 235 ? 18.160 -16.180 3.822 1.00 46.28 235 GLU A C 1
ATOM 1882 O O . GLU A 1 235 ? 17.604 -16.055 2.731 1.00 46.28 235 GLU A O 1
ATOM 1887 N N . ARG A 1 236 ? 19.243 -15.480 4.142 1.00 48.62 236 ARG A N 1
ATOM 1888 C CA . ARG A 1 236 ? 19.929 -14.535 3.265 1.00 48.62 236 ARG A CA 1
ATOM 1889 C C . ARG A 1 236 ? 20.658 -15.273 2.131 1.00 48.62 236 ARG A C 1
ATOM 1891 O O . ARG A 1 236 ? 21.346 -16.249 2.407 1.00 48.62 236 ARG A O 1
ATOM 1898 N N . PRO A 1 237 ? 20.781 -14.663 0.945 1.00 46.47 237 PRO A N 1
ATOM 1899 C CA . PRO A 1 237 ? 22.085 -14.500 0.316 1.00 46.47 237 PRO A CA 1
ATOM 1900 C C . PRO A 1 237 ? 22.902 -13.527 1.182 1.00 46.47 237 PRO A C 1
ATOM 1902 O O . PRO A 1 237 ? 22.411 -12.463 1.560 1.00 46.47 237 PRO A O 1
ATOM 1905 N N . VAL A 1 238 ? 24.115 -13.918 1.573 1.00 46.25 238 VAL A N 1
ATOM 1906 C CA . VAL A 1 238 ? 24.930 -13.302 2.645 1.00 46.25 238 VAL A CA 1
ATOM 1907 C C . VAL A 1 238 ? 25.266 -11.818 2.413 1.00 46.25 238 VAL A C 1
ATOM 1909 O O . VAL A 1 238 ? 25.555 -11.086 3.362 1.00 46.25 238 VAL A O 1
ATOM 1912 N N . GLU A 1 239 ? 25.152 -11.324 1.188 1.00 51.47 239 GLU A N 1
ATOM 1913 C CA . GLU A 1 239 ? 25.625 -9.998 0.815 1.00 51.47 239 GLU A CA 1
ATOM 1914 C C . GLU A 1 239 ? 24.576 -8.902 1.045 1.00 51.47 239 GLU A C 1
ATOM 1916 O O . GLU A 1 239 ? 23.415 -9.003 0.653 1.00 51.47 239 GLU A O 1
ATOM 1921 N N . LYS A 1 240 ? 25.011 -7.779 1.631 1.00 46.78 240 LYS A N 1
ATOM 1922 C CA . LYS A 1 240 ? 24.271 -6.500 1.658 1.00 46.78 240 LYS A CA 1
ATOM 1923 C C . LYS A 1 240 ? 24.198 -5.836 0.259 1.00 46.78 240 LYS A C 1
ATOM 1925 O O . LYS A 1 240 ? 24.030 -4.622 0.172 1.00 46.78 240 LYS A O 1
ATOM 1930 N N . GLY A 1 241 ? 24.380 -6.605 -0.815 1.00 50.78 241 GLY A N 1
ATOM 1931 C CA . GLY A 1 241 ? 24.377 -6.147 -2.203 1.00 50.78 241 GLY A CA 1
ATOM 1932 C C . GLY A 1 241 ? 22.968 -6.006 -2.785 1.00 50.78 241 GLY A C 1
ATOM 1933 O O . GLY A 1 241 ? 21.973 -6.372 -2.157 1.00 50.78 241 GLY A O 1
ATOM 1934 N N . ARG A 1 242 ? 22.883 -5.455 -4.004 1.00 48.72 242 ARG A N 1
ATOM 1935 C CA . ARG A 1 242 ? 21.639 -5.437 -4.798 1.00 48.72 242 ARG A CA 1
ATOM 1936 C C . ARG A 1 242 ? 21.160 -6.873 -5.035 1.00 48.72 242 ARG A C 1
ATOM 1938 O O . ARG A 1 242 ? 21.973 -7.790 -5.089 1.00 48.72 242 ARG A O 1
ATOM 1945 N N . ALA A 1 243 ? 19.848 -7.071 -5.172 1.00 53.16 243 ALA A N 1
ATOM 1946 C CA . ALA A 1 243 ? 19.290 -8.409 -5.344 1.00 53.16 243 ALA A CA 1
ATOM 1947 C C . ALA A 1 243 ? 19.903 -9.155 -6.528 1.00 53.16 243 ALA A C 1
ATOM 1949 O O . ALA A 1 243 ? 20.183 -8.575 -7.578 1.00 53.16 243 ALA A O 1
ATOM 1950 N N . ARG A 1 244 ? 20.065 -10.465 -6.349 1.00 52.56 244 ARG A N 1
ATOM 1951 C CA . ARG A 1 244 ? 20.705 -11.373 -7.299 1.00 52.56 244 ARG A CA 1
ATOM 1952 C C . ARG A 1 244 ? 20.097 -11.297 -8.704 1.00 52.56 244 ARG A C 1
ATOM 1954 O O . ARG A 1 244 ? 20.839 -11.392 -9.669 1.00 52.56 244 ARG A O 1
ATOM 1961 N N . ILE A 1 245 ? 18.797 -11.024 -8.846 1.00 52.12 245 ILE A N 1
ATOM 1962 C CA . ILE A 1 245 ? 18.179 -10.829 -10.168 1.00 52.12 245 ILE A CA 1
ATOM 1963 C C . ILE A 1 245 ? 18.672 -9.560 -10.875 1.00 52.12 245 ILE A C 1
ATOM 1965 O O . ILE A 1 245 ? 18.828 -9.585 -12.092 1.00 52.12 245 ILE A O 1
ATOM 1969 N N . LEU A 1 246 ? 18.968 -8.470 -10.160 1.00 51.59 246 LEU A N 1
ATOM 1970 C CA . LEU A 1 246 ? 19.618 -7.302 -10.769 1.00 51.59 246 LEU A CA 1
ATOM 1971 C C . LEU A 1 246 ? 21.059 -7.627 -11.168 1.00 51.59 246 LEU A C 1
ATOM 1973 O O . LEU A 1 246 ? 21.488 -7.216 -12.237 1.00 51.59 246 LEU A O 1
ATOM 1977 N N . ALA A 1 247 ? 21.774 -8.400 -10.350 1.00 52.59 247 ALA A N 1
ATOM 1978 C CA . ALA A 1 247 ? 23.126 -8.858 -10.669 1.00 52.59 247 ALA A CA 1
ATOM 1979 C C . ALA A 1 247 ? 23.161 -9.775 -11.910 1.00 52.59 247 ALA A C 1
ATOM 1981 O O . ALA A 1 247 ? 24.025 -9.624 -12.770 1.00 52.59 247 ALA A O 1
ATOM 1982 N N . GLU A 1 248 ? 22.201 -10.697 -12.031 1.00 54.91 248 GLU A N 1
ATOM 1983 C CA . GLU A 1 248 ? 22.141 -11.697 -13.105 1.00 54.91 248 GLU A CA 1
ATOM 1984 C C . GLU A 1 248 ? 21.499 -11.169 -14.395 1.00 54.91 248 GLU A C 1
ATOM 1986 O O . GLU A 1 248 ? 21.928 -11.540 -15.486 1.00 54.91 248 GLU A O 1
ATOM 1991 N N . ARG A 1 249 ? 20.471 -10.314 -14.302 1.00 52.75 249 ARG A N 1
ATOM 1992 C CA . ARG A 1 249 ? 19.759 -9.782 -15.479 1.00 52.75 249 ARG A CA 1
ATOM 1993 C C . ARG A 1 249 ? 20.235 -8.407 -15.919 1.00 52.75 249 ARG A C 1
ATOM 1995 O O . ARG A 1 249 ? 19.846 -7.966 -16.997 1.00 52.75 249 ARG A O 1
ATOM 2002 N N . VAL A 1 250 ? 21.042 -7.725 -15.105 1.00 52.28 250 VAL A N 1
ATOM 2003 C CA . VAL A 1 250 ? 21.471 -6.348 -15.371 1.00 52.28 250 VAL A CA 1
ATOM 2004 C C . VAL A 1 250 ? 22.954 -6.137 -14.998 1.00 52.28 250 VAL A C 1
ATOM 2006 O O . VAL A 1 250 ? 23.282 -5.417 -14.050 1.00 52.28 250 VAL A O 1
ATOM 2009 N N . PRO A 1 251 ? 23.892 -6.771 -15.736 1.00 43.31 251 PRO A N 1
ATOM 2010 C CA . PRO A 1 251 ? 25.282 -6.956 -15.299 1.00 43.31 251 PRO A CA 1
ATOM 2011 C C . PRO A 1 251 ? 26.105 -5.666 -15.132 1.00 43.31 251 PRO A C 1
ATOM 2013 O O . PRO A 1 251 ? 27.113 -5.668 -14.426 1.00 43.31 251 PRO A O 1
ATOM 2016 N N . ARG A 1 252 ? 25.712 -4.556 -15.775 1.00 47.94 252 ARG A N 1
ATOM 2017 C CA . ARG A 1 252 ? 26.472 -3.289 -15.770 1.00 47.94 252 ARG A CA 1
ATOM 2018 C C . ARG A 1 252 ? 26.262 -2.443 -14.511 1.00 47.94 252 ARG A C 1
ATOM 2020 O O . ARG A 1 252 ? 27.014 -1.498 -14.283 1.00 47.94 252 ARG A O 1
ATOM 2027 N N . TYR A 1 253 ? 25.314 -2.810 -13.650 1.00 42.28 253 TYR A N 1
ATOM 2028 C CA . TYR A 1 253 ? 25.098 -2.146 -12.365 1.00 42.28 253 TYR A CA 1
ATOM 2029 C C . TYR A 1 253 ? 26.001 -2.631 -11.227 1.00 42.28 253 TYR A C 1
ATOM 2031 O O . TYR A 1 253 ? 25.906 -2.094 -10.118 1.00 42.28 253 TYR A O 1
ATOM 2039 N N . HIS A 1 254 ? 26.885 -3.594 -11.487 1.00 35.78 254 HIS A N 1
ATOM 2040 C CA . HIS A 1 254 ? 28.037 -3.823 -10.630 1.00 35.78 254 HIS A CA 1
ATOM 2041 C C . HIS A 1 254 ? 29.094 -2.757 -10.937 1.00 35.78 254 HIS A C 1
ATOM 2043 O O . HIS A 1 254 ? 29.694 -2.806 -12.014 1.00 35.78 254 HIS A O 1
ATOM 2049 N N . PRO A 1 255 ? 29.400 -1.816 -10.022 1.00 39.66 255 PRO A N 1
ATOM 2050 C CA . PRO A 1 255 ? 30.766 -1.330 -10.000 1.00 39.66 255 PRO A CA 1
ATOM 2051 C C . PRO A 1 255 ? 31.638 -2.575 -9.799 1.00 39.66 255 PRO A C 1
ATOM 2053 O O . PRO A 1 255 ? 31.443 -3.326 -8.844 1.00 39.66 255 PRO A O 1
ATOM 2056 N N . ARG A 1 256 ? 32.520 -2.849 -10.763 1.00 38.78 256 ARG A N 1
ATOM 2057 C CA . ARG A 1 256 ? 33.644 -3.749 -10.523 1.00 38.78 256 ARG A CA 1
ATOM 2058 C C . ARG A 1 256 ? 34.486 -3.052 -9.459 1.00 38.78 256 ARG A C 1
ATOM 2060 O O . ARG A 1 256 ? 35.161 -2.078 -9.784 1.00 38.78 256 ARG A O 1
ATOM 2067 N N . GLU A 1 257 ? 34.324 -3.459 -8.206 1.00 39.47 257 GLU A N 1
ATOM 2068 C CA . GLU A 1 257 ? 35.400 -3.302 -7.227 1.00 39.47 257 GLU A CA 1
ATOM 2069 C C . GLU A 1 257 ? 36.574 -4.194 -7.641 1.00 39.47 257 GLU A C 1
ATOM 2071 O O . GLU A 1 257 ? 36.316 -5.326 -8.120 1.00 39.47 257 GLU A O 1
#

Organism: NCBI:txid438768

Sequence (257 aa):
MHTSCCASLYAAASPNCVCRVLPISLFSVDKNMSTAAMEVFYRTTQFTVRHDDLSSVLKWLPGTALPLIRYLGIIITPEQCFLWNGHGRTPTPAHPPWHLQQVAAVLFPPKDKSRVFKPRSRPSITPRKAFRKVLCDLAAARMTVELPGLDLTLDLGATYAFADIFIPEMNENDEDRFRWIYDFYLDVAKCVREILMKPGQYMVNSVRFRLGTFTDLEPWLEREVMGERFMGSVERPVEKGRARILAERVPRYHPRE